Protein AF-0000000084684130 (afdb_homodimer)

Sequence (334 aa):
MHGALVVLRPTVTEDVAALAAIRATPEVRARWRGGDDLEADVAADVEDPGSHCLTVEHQGRIVGMIQWYSEEEPDYRHAGIDLFLAPTVHGSGLGTDAVRTLARHLVDACGYHRLVIDPAADNTAAIRCYEKVGFRPVGIMRQYERGPDGTWHDGLLMDLLAAELTPMHGALVVLRPTVTEDVAALAAIRATPEVRARWRGGDDLEADVAADVEDPGSHCLTVEHQGRIVGMIQWYSEEEPDYRHAGIDLFLAPTVHGSGLGTDAVRTLARHLVDACGYHRLVIDPAADNTAAIRCYEKVGFRPVGIMRQYERGPDGTWHDGLLMDLLAAELTP

Structure (mmCIF, N/CA/C/O backbone):
data_AF-0000000084684130-model_v1
#
loop_
_entity.id
_entity.type
_entity.pdbx_description
1 polymer 'N-acetyltransferase GCN5'
#
loop_
_atom_site.group_PDB
_atom_site.id
_atom_site.type_symbol
_atom_site.label_atom_id
_atom_site.label_alt_id
_atom_site.label_comp_id
_atom_site.label_asym_id
_atom_site.label_entity_id
_atom_site.label_seq_id
_atom_site.pdbx_PDB_ins_code
_atom_site.Cartn_x
_atom_site.Cartn_y
_atom_site.Cartn_z
_atom_site.occupancy
_atom_site.B_iso_or_equiv
_atom_site.auth_seq_id
_atom_site.auth_comp_id
_atom_site.auth_asym_id
_atom_site.auth_atom_id
_atom_site.pdbx_PDB_model_num
ATOM 1 N N . MET A 1 1 ? 7.949 19.047 17.578 1 97.25 1 MET A N 1
ATOM 2 C CA . MET A 1 1 ? 8.688 19.547 16.422 1 97.25 1 MET A CA 1
ATOM 3 C C . MET A 1 1 ? 8.219 20.938 16.016 1 97.25 1 MET A C 1
ATOM 5 O O . MET A 1 1 ? 7.027 21.25 16.125 1 97.25 1 MET A O 1
ATOM 9 N N . HIS A 1 2 ? 9.117 21.734 15.586 1 97.69 2 HIS A N 1
ATOM 10 C CA . HIS A 1 2 ? 8.781 23.094 15.203 1 97.69 2 HIS A CA 1
ATOM 11 C C . HIS A 1 2 ? 9.047 23.328 13.719 1 97.69 2 HIS A C 1
ATOM 13 O O . HIS A 1 2 ? 10.164 23.109 13.234 1 97.69 2 HIS A O 1
ATOM 19 N N . GLY A 1 3 ? 7.938 23.688 12.992 1 97.56 3 GLY A N 1
ATOM 20 C CA . GLY A 1 3 ? 8.086 24.172 11.625 1 97.56 3 GLY A CA 1
ATOM 21 C C . GLY A 1 3 ? 8.211 25.688 11.547 1 97.56 3 GLY A C 1
ATOM 22 O O . GLY A 1 3 ? 8.523 26.344 12.539 1 97.56 3 GLY A O 1
ATOM 23 N N . ALA A 1 4 ? 8.156 26.203 10.375 1 97.62 4 ALA A N 1
ATOM 24 C CA . ALA A 1 4 ? 8.203 27.641 10.18 1 97.62 4 ALA A CA 1
ATOM 25 C C . ALA A 1 4 ? 6.941 28.312 10.719 1 97.62 4 ALA A C 1
ATOM 27 O O . ALA A 1 4 ? 6.996 29.438 11.227 1 97.62 4 ALA A O 1
ATOM 28 N N . LEU A 1 5 ? 5.785 27.594 10.625 1 98.19 5 LEU A N 1
ATOM 29 C CA . LEU A 1 5 ? 4.492 28.188 10.961 1 98.19 5 LEU A CA 1
ATOM 30 C C . LEU A 1 5 ? 3.801 27.391 12.062 1 98.19 5 LEU A C 1
ATOM 32 O O . LEU A 1 5 ? 3.029 27.938 12.852 1 98.19 5 LEU A O 1
ATOM 36 N N . VAL A 1 6 ? 4.109 26.078 12.094 1 98.62 6 VAL A N 1
ATOM 37 C CA . VAL A 1 6 ? 3.318 25.219 12.969 1 98.62 6 VAL A CA 1
ATOM 38 C C . VAL A 1 6 ? 4.227 24.578 14.016 1 98.62 6 VAL A C 1
ATOM 40 O O . VAL A 1 6 ? 5.449 24.562 13.859 1 98.62 6 VAL A O 1
ATOM 43 N N . VAL A 1 7 ? 3.604 24.141 15.102 1 98.75 7 VAL A N 1
ATOM 44 C CA . VAL A 1 7 ? 4.203 23.219 16.078 1 98.75 7 VAL A CA 1
ATOM 45 C C . VAL A 1 7 ? 3.494 21.875 16.016 1 98.75 7 VAL A C 1
ATOM 47 O O . VAL A 1 7 ? 2.262 21.812 16 1 98.75 7 VAL A O 1
ATOM 50 N N . LEU A 1 8 ? 4.289 20.812 15.859 1 98.88 8 LEU A N 1
ATOM 51 C CA . LEU A 1 8 ? 3.773 19.453 15.93 1 98.88 8 LEU A CA 1
ATOM 52 C C . LEU A 1 8 ? 4.125 18.812 17.266 1 98.88 8 LEU A C 1
ATOM 54 O O . LEU A 1 8 ? 5.301 18.688 17.609 1 98.88 8 LEU A O 1
ATOM 58 N N . ARG A 1 9 ? 3.152 18.391 18.016 1 98.69 9 ARG A N 1
ATOM 59 C CA . ARG A 1 9 ? 3.396 17.719 19.281 1 98.69 9 ARG A CA 1
ATOM 60 C C . ARG A 1 9 ? 2.525 16.484 19.438 1 98.69 9 ARG A C 1
ATOM 62 O O . ARG A 1 9 ? 1.466 16.375 18.812 1 98.69 9 ARG A O 1
ATOM 69 N N . PRO A 1 10 ? 2.961 15.508 20.266 1 98.19 10 PRO A N 1
ATOM 70 C CA . PRO A 1 10 ? 2.127 14.32 20.453 1 98.19 10 PRO A CA 1
ATOM 71 C C . PRO A 1 10 ? 0.702 14.664 20.875 1 98.19 10 PRO A C 1
ATOM 73 O O . PRO A 1 10 ? 0.496 15.57 21.688 1 98.19 10 PRO A O 1
ATOM 76 N N . THR A 1 11 ? -0.216 14 20.25 1 98.56 11 THR A N 1
ATOM 77 C CA . THR A 1 11 ? -1.616 14.195 20.609 1 98.56 11 THR A CA 1
ATOM 78 C C . THR A 1 11 ? -1.913 13.594 21.984 1 98.56 11 THR A C 1
ATOM 80 O O . THR A 1 11 ? -1.505 12.461 22.266 1 98.56 11 THR A O 1
ATOM 83 N N . VAL A 1 12 ? -2.578 14.336 22.828 1 97.12 12 VAL A N 1
ATOM 84 C CA . VAL A 1 12 ? -2.975 13.852 24.141 1 97.12 12 VAL A CA 1
ATOM 85 C C . VAL A 1 12 ? -4.5 13.789 24.234 1 97.12 12 VAL A C 1
ATOM 87 O O . VAL A 1 12 ? -5.199 14.312 23.375 1 97.12 12 VAL A O 1
ATOM 90 N N . THR A 1 13 ? -4.961 13.141 25.25 1 96.56 13 THR A N 1
ATOM 91 C CA . THR A 1 13 ? -6.395 12.914 25.422 1 96.56 13 THR A CA 1
ATOM 92 C C . THR A 1 13 ? -7.156 14.234 25.422 1 96.56 13 THR A C 1
ATOM 94 O O . THR A 1 13 ? -8.273 14.312 24.906 1 96.56 13 THR A O 1
ATOM 97 N N . GLU A 1 14 ? -6.586 15.258 25.969 1 97.56 14 GLU A N 1
ATOM 98 C CA . GLU A 1 14 ? -7.234 16.562 26.094 1 97.56 14 GLU A CA 1
ATOM 99 C C . GLU A 1 14 ? -7.441 17.219 24.734 1 97.56 14 GLU A C 1
ATOM 101 O O . GLU A 1 14 ? -8.227 18.156 24.594 1 97.56 14 GLU A O 1
ATOM 106 N N . ASP A 1 15 ? -6.738 16.75 23.734 1 98.5 15 ASP A N 1
ATOM 107 C CA . ASP A 1 15 ? -6.844 17.312 22.391 1 98.5 15 ASP A CA 1
ATOM 108 C C . ASP A 1 15 ? -8.047 16.734 21.641 1 98.5 15 ASP A C 1
ATOM 110 O O . ASP A 1 15 ? -8.461 17.281 20.609 1 98.5 15 ASP A O 1
ATOM 114 N N . VAL A 1 16 ? -8.586 15.633 22.109 1 98.31 16 VAL A N 1
ATOM 115 C CA . VAL A 1 16 ? -9.484 14.773 21.344 1 98.31 16 VAL A CA 1
ATOM 116 C C . VAL A 1 16 ? -10.734 15.555 20.953 1 98.31 16 VAL A C 1
ATOM 118 O O . VAL A 1 16 ? -11.156 15.531 19.797 1 98.31 16 VAL A O 1
ATOM 121 N N . ALA A 1 17 ? -11.281 16.297 21.859 1 98.31 17 ALA A N 1
ATOM 122 C CA . ALA A 1 17 ? -12.523 17.016 21.578 1 98.31 17 ALA A CA 1
ATOM 123 C C . ALA A 1 17 ? -12.312 18.078 20.5 1 98.31 17 ALA A C 1
ATOM 125 O O . ALA A 1 17 ? -13.141 18.219 19.594 1 98.31 17 ALA A O 1
ATOM 126 N N . ALA A 1 18 ? -11.273 18.844 20.625 1 98.5 18 ALA A N 1
ATOM 127 C CA . ALA A 1 18 ? -10.977 19.891 19.641 1 98.5 18 ALA A CA 1
ATOM 128 C C . ALA A 1 18 ? -10.719 19.281 18.266 1 98.5 18 ALA A C 1
ATOM 130 O O . ALA A 1 18 ? -11.195 19.812 17.25 1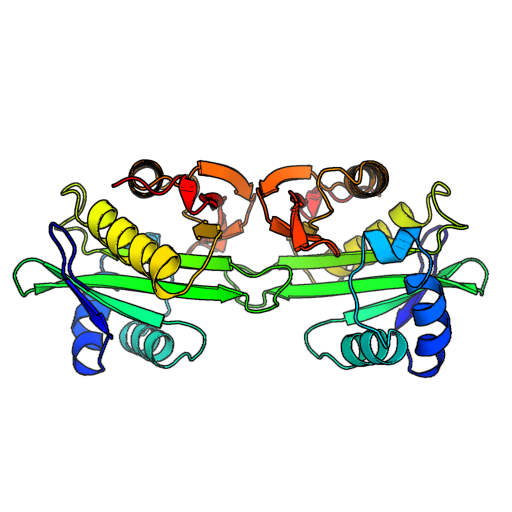 98.5 18 ALA A O 1
ATOM 131 N N . LEU A 1 19 ? -9.992 18.219 18.219 1 98.5 19 LEU A N 1
ATOM 132 C CA . LEU A 1 19 ? -9.68 17.547 16.953 1 98.5 19 LEU A CA 1
ATOM 133 C C . LEU A 1 19 ? -10.938 16.953 16.328 1 98.5 19 LEU A C 1
ATOM 135 O O . LEU A 1 19 ? -11.125 17.016 15.109 1 98.5 19 LEU A O 1
ATOM 139 N N . ALA A 1 20 ? -11.766 16.359 17.172 1 98.25 20 ALA A N 1
ATOM 140 C CA . ALA A 1 20 ? -13.031 15.812 16.688 1 98.25 20 ALA A CA 1
ATOM 141 C C . ALA A 1 20 ? -13.906 16.906 16.094 1 98.25 20 ALA A C 1
ATOM 143 O O . ALA A 1 20 ? -14.57 16.703 15.07 1 98.25 20 ALA A O 1
ATOM 144 N N . ALA A 1 21 ? -13.891 18.062 16.719 1 98 21 ALA A N 1
ATOM 145 C CA . ALA A 1 21 ? -14.664 19.188 16.219 1 98 21 ALA A CA 1
ATOM 146 C C . ALA A 1 21 ? -14.18 19.625 14.844 1 98 21 ALA A C 1
ATOM 148 O O . ALA A 1 21 ? -14.992 19.953 13.969 1 98 21 ALA A O 1
ATOM 149 N N . ILE A 1 22 ? -12.922 19.656 14.656 1 98.06 22 ILE A N 1
ATOM 150 C CA . ILE A 1 22 ? -12.359 19.984 13.352 1 98.06 22 ILE A CA 1
ATOM 151 C C . ILE A 1 22 ? -12.766 18.938 12.328 1 98.06 22 ILE A C 1
ATOM 153 O O . ILE A 1 22 ? -13.203 19.266 11.227 1 98.06 22 ILE A O 1
ATOM 157 N N . ARG A 1 23 ? -12.641 17.641 12.648 1 96.62 23 ARG A N 1
ATOM 158 C CA . ARG A 1 23 ? -12.969 16.547 11.75 1 96.62 23 ARG A CA 1
ATOM 159 C C . ARG A 1 23 ? -14.445 16.562 11.383 1 96.62 23 ARG A C 1
ATOM 161 O O . ARG A 1 23 ? -14.844 16.031 10.344 1 96.62 23 ARG A O 1
ATOM 168 N N . ALA A 1 24 ? -15.234 17.188 12.219 1 96.12 24 ALA A N 1
ATOM 169 C CA . ALA A 1 24 ? -16.672 17.203 12.023 1 96.12 24 ALA A CA 1
ATOM 170 C C . ALA A 1 24 ? -17.078 18.266 10.992 1 96.12 24 ALA A C 1
ATOM 172 O O . ALA A 1 24 ? -18.203 18.266 10.508 1 96.12 24 ALA A O 1
ATOM 173 N N . THR A 1 25 ? -16.156 19.172 10.719 1 96.56 25 THR A N 1
ATOM 174 C CA . THR A 1 25 ? -16.484 20.172 9.703 1 96.56 25 THR A CA 1
ATOM 175 C C . THR A 1 25 ? -16.734 19.5 8.352 1 96.56 25 THR A C 1
ATOM 177 O O . THR A 1 25 ? -16.047 18.531 8.008 1 96.56 25 THR A O 1
ATOM 180 N N . PRO A 1 26 ? -17.656 20.031 7.602 1 93.56 26 PRO A N 1
ATOM 181 C CA . PRO A 1 26 ? -18.031 19.375 6.352 1 93.56 26 PRO A CA 1
ATOM 182 C C . PRO A 1 26 ? -16.859 19.172 5.406 1 93.56 26 PRO A C 1
ATOM 184 O O . PRO A 1 26 ? -16.734 18.109 4.766 1 93.56 26 PRO A O 1
ATOM 187 N N . GLU A 1 27 ? -15.984 20.109 5.297 1 93 27 GLU A N 1
ATOM 188 C CA . GLU A 1 27 ? -14.836 20.031 4.391 1 93 27 GLU A CA 1
ATOM 189 C C . GLU A 1 27 ? -13.898 18.906 4.773 1 93 27 GLU A C 1
ATOM 191 O O . GLU A 1 27 ? -13.406 18.172 3.908 1 93 27 GLU A O 1
ATOM 196 N N . VAL A 1 28 ? -13.656 18.766 6.047 1 94.38 28 VAL A N 1
ATOM 197 C CA . VAL A 1 28 ? -12.75 17.734 6.52 1 94.38 28 VAL A CA 1
ATOM 198 C C . VAL A 1 28 ? -13.445 16.375 6.461 1 94.38 28 VAL A C 1
ATOM 200 O O . VAL A 1 28 ? -12.859 15.383 6.004 1 94.38 28 VAL A O 1
ATOM 203 N N . ARG A 1 29 ? -14.695 16.344 6.879 1 91.31 29 ARG A N 1
ATOM 204 C CA . ARG A 1 29 ? -15.484 15.109 6.895 1 91.31 29 ARG A CA 1
ATOM 205 C C . ARG A 1 29 ? -15.578 14.5 5.504 1 91.31 29 ARG A C 1
ATOM 207 O O . ARG A 1 29 ? -15.602 13.273 5.355 1 91.31 29 ARG A O 1
ATOM 214 N N . ALA A 1 30 ? -15.539 15.25 4.523 1 88.5 30 ALA A N 1
ATOM 215 C CA . ALA A 1 30 ? -15.648 14.797 3.143 1 88.5 30 ALA A CA 1
ATOM 216 C C . ALA A 1 30 ? -14.406 14.016 2.725 1 88.5 30 ALA A C 1
ATOM 218 O O . ALA A 1 30 ? -14.477 13.156 1.843 1 88.5 30 ALA A O 1
ATOM 219 N N . ARG A 1 31 ? -13.328 14.281 3.365 1 88.12 31 ARG A N 1
ATOM 220 C CA . ARG A 1 31 ? -12.062 13.688 2.963 1 88.12 31 ARG A CA 1
ATOM 221 C C . ARG A 1 31 ? -11.578 12.68 3.998 1 88.12 31 ARG A C 1
ATOM 223 O O . ARG A 1 31 ? -10.805 11.773 3.678 1 88.12 31 ARG A O 1
ATOM 230 N N . TRP A 1 32 ? -11.953 12.969 5.223 1 86.38 32 TRP A N 1
ATOM 231 C CA . TRP A 1 32 ? -11.523 12.125 6.332 1 86.38 32 TRP A CA 1
ATOM 232 C C . TRP A 1 32 ? -12.695 11.328 6.895 1 86.38 32 TRP A C 1
ATOM 234 O O . TRP A 1 32 ? -13.57 11.891 7.555 1 86.38 32 TRP A O 1
ATOM 244 N N . ARG A 1 33 ? -12.672 10.102 6.719 1 76.56 33 ARG A N 1
ATOM 245 C CA . ARG A 1 33 ? -13.789 9.242 7.086 1 76.56 33 ARG A CA 1
ATOM 246 C C . ARG A 1 33 ? -13.922 9.133 8.602 1 76.56 33 ARG A C 1
ATOM 248 O O . ARG A 1 33 ? -13.008 9.508 9.336 1 76.56 33 ARG A O 1
ATOM 255 N N . GLY A 1 34 ? -15.109 8.711 8.938 1 79.88 34 GLY A N 1
ATOM 256 C CA . GLY A 1 34 ? -15.391 8.508 10.352 1 79.88 34 GLY A CA 1
ATOM 257 C C . GLY A 1 34 ? -16.812 8.031 10.609 1 79.88 34 GLY A C 1
ATOM 258 O O . GLY A 1 34 ? -17.656 8.062 9.711 1 79.88 34 GLY A O 1
ATOM 259 N N . GLY A 1 35 ? -16.922 7.5 11.773 1 84.25 35 GLY A N 1
ATOM 260 C CA . GLY A 1 35 ? -18.234 7.082 12.234 1 84.25 35 GLY A CA 1
ATOM 261 C C . GLY A 1 35 ? -19.062 8.219 12.812 1 84.25 35 GLY A C 1
ATOM 262 O O . GLY A 1 35 ? -18.812 9.383 12.492 1 84.25 35 GLY A O 1
ATOM 263 N N . ASP A 1 36 ? -20.016 7.805 13.484 1 88.69 36 ASP A N 1
ATOM 264 C CA . ASP A 1 36 ? -20.938 8.766 14.094 1 88.69 36 ASP A CA 1
ATOM 265 C C . ASP A 1 36 ? -20.297 9.414 15.32 1 88.69 36 ASP A C 1
ATOM 267 O O . ASP A 1 36 ? -20.672 10.531 15.695 1 88.69 36 ASP A O 1
ATOM 271 N N . ASP A 1 37 ? -19.406 8.75 15.883 1 94.5 37 ASP A N 1
ATOM 272 C CA . ASP A 1 37 ? -18.719 9.266 17.062 1 94.5 37 ASP A CA 1
ATOM 273 C C . ASP A 1 37 ? -17.266 9.633 16.75 1 94.5 37 ASP A C 1
ATOM 275 O O . ASP A 1 37 ? -16.359 8.82 16.938 1 94.5 37 ASP A O 1
ATOM 279 N N . LEU A 1 38 ? -17.109 10.859 16.422 1 95.38 38 LEU A N 1
ATOM 280 C CA . LEU A 1 38 ? -15.805 11.305 15.953 1 95.38 38 LEU A CA 1
ATOM 281 C C . LEU A 1 38 ? -14.812 11.391 17.109 1 95.38 38 LEU A C 1
ATOM 283 O O . LEU A 1 38 ? -13.609 11.195 16.906 1 95.38 38 LEU A O 1
ATOM 287 N N . GLU A 1 39 ? -15.273 11.688 18.281 1 96.94 39 GLU A N 1
ATOM 288 C CA . GLU A 1 39 ? -14.367 11.664 19.422 1 96.94 39 GLU A CA 1
ATOM 289 C C . GLU A 1 39 ? -13.805 10.266 19.641 1 96.94 39 GLU A C 1
ATOM 291 O O . GLU A 1 39 ? -12.609 10.109 19.891 1 96.94 39 GLU A O 1
ATOM 296 N N . ALA A 1 40 ? -14.695 9.375 19.562 1 96.38 40 ALA A N 1
ATOM 297 C CA . ALA A 1 40 ? -14.25 7.992 19.703 1 96.38 40 ALA A CA 1
ATOM 298 C C . ALA A 1 40 ? -13.273 7.617 18.594 1 96.38 40 ALA A C 1
ATOM 300 O O . ALA A 1 40 ? -12.297 6.902 18.828 1 96.38 40 ALA A O 1
ATOM 301 N N . ASP A 1 41 ? -13.555 8.07 17.438 1 94.5 41 ASP A N 1
ATOM 302 C CA . ASP A 1 41 ? -12.68 7.801 16.297 1 94.5 41 ASP A CA 1
ATOM 303 C C . ASP A 1 41 ? -11.281 8.375 16.531 1 94.5 41 ASP A C 1
ATOM 305 O O . ASP A 1 41 ? -10.281 7.684 16.359 1 94.5 41 ASP A O 1
ATOM 309 N N . VAL A 1 42 ? -11.227 9.625 16.906 1 96.12 42 VAL A N 1
ATOM 310 C CA . VAL A 1 42 ? -9.953 10.297 17.156 1 96.12 42 VAL A CA 1
ATOM 311 C C . VAL A 1 42 ? -9.219 9.602 18.297 1 96.12 42 VAL A C 1
ATOM 313 O O . VAL A 1 42 ? -8.016 9.344 18.203 1 96.12 42 VAL A O 1
ATOM 316 N N . ALA A 1 43 ? -9.93 9.266 19.328 1 96.38 43 ALA A N 1
ATOM 317 C CA . ALA A 1 43 ? -9.328 8.578 20.453 1 96.38 43 ALA A CA 1
ATOM 318 C C . ALA A 1 43 ? -8.734 7.238 20.031 1 96.38 43 ALA A C 1
ATOM 320 O O . ALA A 1 43 ? -7.645 6.867 20.469 1 96.38 43 ALA A O 1
ATOM 321 N N . ALA A 1 44 ? -9.453 6.543 19.234 1 94.12 44 ALA A N 1
ATOM 322 C CA . ALA A 1 44 ? -8.984 5.254 18.75 1 94.12 44 ALA A CA 1
ATOM 323 C C . ALA A 1 44 ? -7.703 5.41 17.938 1 94.12 44 ALA A C 1
ATOM 325 O O . ALA A 1 44 ? -6.793 4.586 18.031 1 94.12 44 ALA A O 1
ATOM 326 N N . ASP A 1 45 ? -7.691 6.426 17.078 1 93.5 45 ASP A N 1
ATOM 327 C CA . ASP A 1 45 ? -6.48 6.715 16.312 1 93.5 45 ASP A CA 1
ATOM 328 C C . ASP A 1 45 ? -5.289 6.949 17.234 1 93.5 45 ASP A C 1
ATOM 330 O O . ASP A 1 45 ? -4.203 6.414 17 1 93.5 45 ASP A O 1
ATOM 334 N N . VAL A 1 46 ? -5.504 7.68 18.234 1 95.38 46 VAL A N 1
ATOM 335 C CA . VAL A 1 46 ? -4.453 8.07 19.156 1 95.38 46 VAL A CA 1
ATOM 336 C C . VAL A 1 46 ? -3.945 6.84 19.906 1 95.38 46 VAL A C 1
ATOM 338 O O . VAL A 1 46 ? -2.752 6.734 20.203 1 95.38 46 VAL A O 1
ATOM 341 N N . GLU A 1 47 ? -4.781 5.891 20.141 1 94.44 47 GLU A N 1
ATOM 342 C CA . GLU A 1 47 ? -4.438 4.707 20.922 1 94.44 47 GLU A CA 1
ATOM 343 C C . GLU A 1 47 ? -3.857 3.611 20.031 1 94.44 47 GLU A C 1
ATOM 345 O O . GLU A 1 47 ? -3.266 2.648 20.531 1 94.44 47 GLU A O 1
ATOM 350 N N . ASP A 1 48 ? -4.07 3.768 18.797 1 93.12 48 ASP A N 1
ATOM 351 C CA . ASP A 1 48 ? -3.58 2.766 17.859 1 93.12 48 ASP A CA 1
ATOM 352 C C . ASP A 1 48 ? -2.053 2.738 17.828 1 93.12 48 ASP A C 1
ATOM 354 O O . ASP A 1 48 ? -1.414 3.719 17.438 1 93.12 48 ASP A O 1
ATOM 358 N N . PRO A 1 49 ? -1.473 1.624 18.172 1 91.94 49 PRO A N 1
ATOM 359 C CA . PRO A 1 49 ? -0.01 1.566 18.219 1 91.94 49 PRO A CA 1
ATOM 360 C C . PRO A 1 49 ? 0.621 1.683 16.828 1 91.94 49 PRO A C 1
ATOM 362 O O . PRO A 1 49 ? 1.812 1.977 16.719 1 91.94 49 PRO A O 1
ATOM 365 N N . GLY A 1 50 ? -0.107 1.461 15.852 1 93.06 50 GLY A N 1
ATOM 366 C CA . GLY A 1 50 ? 0.406 1.526 14.492 1 93.06 50 GLY A CA 1
ATOM 367 C C . GLY A 1 50 ? 0.338 2.92 13.891 1 93.06 50 GLY A C 1
ATOM 368 O O . GLY A 1 50 ? 0.841 3.154 12.789 1 93.06 50 GLY A O 1
ATOM 369 N N . SER A 1 51 ? -0.28 3.793 14.602 1 94.44 51 SER A N 1
ATOM 370 C CA . SER A 1 51 ? -0.442 5.164 14.133 1 94.44 51 SER A CA 1
ATOM 371 C C . SER A 1 51 ? 0.156 6.16 15.125 1 94.44 51 SER A C 1
ATOM 373 O O . SER A 1 51 ? -0.172 6.137 16.312 1 94.44 51 SER A O 1
ATOM 375 N N . HIS A 1 52 ? 1.045 7.008 14.625 1 97.44 52 HIS A N 1
ATOM 376 C CA . HIS A 1 52 ? 1.637 8.07 15.422 1 97.44 52 HIS A CA 1
ATOM 377 C C . HIS A 1 52 ? 0.961 9.414 15.148 1 97.44 52 HIS A C 1
ATOM 379 O O . HIS A 1 52 ? 1.23 10.047 14.125 1 97.44 52 HIS A O 1
ATOM 385 N N . CYS A 1 53 ? 0.191 9.875 16.172 1 98.56 53 CYS A N 1
ATOM 386 C CA . CYS A 1 53 ? -0.612 11.078 15.977 1 98.56 53 CYS A CA 1
ATOM 387 C C . CYS A 1 53 ? 0.083 12.297 16.578 1 98.56 53 CYS A C 1
ATOM 389 O O . CYS A 1 53 ? 0.59 12.234 17.703 1 98.56 53 CYS A O 1
ATOM 391 N N . LEU A 1 54 ? 0.111 13.359 15.844 1 98.81 54 LEU A N 1
ATOM 392 C CA . LEU A 1 54 ? 0.628 14.648 16.297 1 98.81 54 LEU A CA 1
ATOM 393 C C . LEU A 1 54 ? -0.415 15.742 16.109 1 98.81 54 LEU A C 1
ATOM 395 O O . LEU A 1 54 ? -1.014 15.867 15.047 1 98.81 54 LEU A O 1
ATOM 399 N N . THR A 1 55 ? -0.653 16.5 17.156 1 98.88 55 THR A N 1
ATOM 400 C CA . THR A 1 55 ? -1.497 17.688 17.062 1 98.88 55 THR A CA 1
ATOM 401 C C . THR A 1 55 ? -0.752 18.828 16.375 1 98.88 55 THR A C 1
ATOM 403 O O . THR A 1 55 ? 0.41 19.094 16.688 1 98.88 55 THR A O 1
ATOM 406 N N . VAL A 1 56 ? -1.427 19.438 15.445 1 98.94 56 VAL A N 1
ATOM 407 C CA . VAL A 1 56 ? -0.877 20.594 14.75 1 98.94 56 VAL A CA 1
ATOM 408 C C . VAL A 1 56 ? -1.347 21.875 15.438 1 98.94 56 VAL A C 1
ATOM 410 O O . VAL A 1 56 ? -2.549 22.156 15.508 1 98.94 56 VAL A O 1
ATOM 413 N N . GLU A 1 57 ? -0.424 22.656 15.883 1 98.81 57 GLU A N 1
ATOM 414 C CA . GLU A 1 57 ? -0.731 23.922 16.531 1 98.81 57 GLU A CA 1
ATOM 415 C C . GLU A 1 57 ? -0.203 25.094 15.711 1 98.81 57 GLU A C 1
ATOM 417 O O . GLU A 1 57 ? 0.888 25.031 15.141 1 98.81 57 GLU A O 1
ATOM 422 N N . HIS A 1 58 ? -1.002 26.078 15.617 1 98.62 58 HIS A N 1
ATOM 423 C CA . HIS A 1 58 ? -0.627 27.359 15.031 1 98.62 58 HIS A CA 1
ATOM 424 C C . HIS A 1 58 ? -1.002 28.516 15.953 1 98.62 58 HIS A C 1
ATOM 426 O O . HIS A 1 58 ? -2.172 28.688 16.312 1 98.62 58 HIS A O 1
ATOM 432 N N . GLN A 1 59 ? 0.014 29.297 16.375 1 97.12 59 GLN A N 1
ATOM 433 C CA . GLN A 1 59 ? -0.196 30.438 17.266 1 97.12 59 GLN A CA 1
ATOM 434 C C . GLN A 1 59 ? -0.957 30.016 18.531 1 97.12 59 GLN A C 1
ATOM 436 O O . GLN A 1 59 ? -1.913 30.688 18.922 1 97.12 59 GLN A O 1
ATOM 441 N N . GLY A 1 60 ? -0.642 28.859 19.031 1 96.25 60 GLY A N 1
ATOM 442 C CA . GLY A 1 60 ? -1.141 28.375 20.312 1 96.25 60 GLY A CA 1
ATOM 443 C C . GLY A 1 60 ? -2.502 27.719 20.219 1 96.25 60 GLY A C 1
ATOM 444 O O . GLY A 1 60 ? -3.068 27.297 21.219 1 96.25 60 GLY A O 1
ATOM 445 N N . ARG A 1 61 ? -2.971 27.609 19.016 1 97.88 61 ARG A N 1
ATOM 446 C CA . ARG A 1 61 ? -4.285 27 18.812 1 97.88 61 ARG A CA 1
ATOM 447 C C . ARG A 1 61 ? -4.172 25.703 18.031 1 97.88 61 ARG A C 1
ATOM 449 O O . ARG A 1 61 ? -3.383 25.594 17.094 1 97.88 61 ARG A O 1
ATOM 456 N N . ILE A 1 62 ? -5.027 24.719 18.484 1 98.75 62 ILE A N 1
ATOM 457 C CA . ILE A 1 62 ? -5.117 23.469 17.719 1 98.75 62 ILE A CA 1
ATOM 458 C C . ILE A 1 62 ? -5.805 23.734 16.391 1 98.75 62 ILE A C 1
ATOM 460 O O . ILE A 1 62 ? -6.938 24.219 16.344 1 98.75 62 ILE A O 1
ATOM 464 N N . VAL A 1 63 ? -5.102 23.359 15.289 1 98.81 63 VAL A N 1
ATOM 465 C CA . VAL A 1 63 ? -5.699 23.641 13.992 1 98.81 63 VAL A CA 1
ATOM 466 C C . VAL A 1 63 ? -5.832 22.359 13.188 1 98.81 63 VAL A C 1
ATOM 468 O O . VAL A 1 63 ? -6.293 22.375 12.039 1 98.81 63 VAL A O 1
ATOM 471 N N . GLY A 1 64 ? -5.41 21.25 13.727 1 98.69 64 GLY A N 1
ATOM 472 C CA . GLY A 1 64 ? -5.551 19.969 13.031 1 98.69 64 GLY A CA 1
ATOM 473 C C . GLY A 1 64 ? -4.684 18.875 13.617 1 98.69 64 GLY A C 1
ATOM 474 O O . GLY A 1 64 ? -4.215 18.984 14.75 1 98.69 64 GLY A O 1
ATOM 475 N N . MET A 1 65 ? -4.551 17.828 12.828 1 98.62 65 MET A N 1
ATOM 476 C CA . MET A 1 65 ? -3.742 16.672 13.211 1 98.62 65 MET A CA 1
ATOM 477 C C . MET A 1 65 ? -2.996 16.109 12.008 1 98.62 65 MET A C 1
ATOM 479 O O . MET A 1 65 ? -3.527 16.094 10.898 1 98.62 65 MET A O 1
ATOM 483 N N . ILE A 1 66 ? -1.809 15.75 12.25 1 98.69 66 ILE A N 1
ATOM 484 C CA . ILE A 1 66 ? -1.008 14.992 11.297 1 98.69 66 ILE A CA 1
ATOM 485 C C . ILE A 1 66 ? -0.579 13.664 11.922 1 98.69 66 ILE A C 1
ATOM 487 O O . ILE A 1 66 ? -0.333 13.586 13.133 1 98.69 66 ILE A O 1
ATOM 491 N N . GLN A 1 67 ? -0.632 12.648 11.125 1 98.25 67 GLN A N 1
ATOM 492 C CA . GLN A 1 67 ? -0.235 11.336 11.633 1 98.25 67 GLN A CA 1
ATOM 493 C C . GLN A 1 67 ? 0.658 10.609 10.633 1 98.25 67 GLN A C 1
ATOM 495 O O . GLN A 1 67 ? 0.713 10.977 9.461 1 98.25 67 GLN A O 1
ATOM 500 N N . TRP A 1 68 ? 1.44 9.617 11.164 1 98.38 68 TRP A N 1
ATOM 501 C CA . TRP A 1 68 ? 2.242 8.766 10.289 1 98.38 68 TRP A CA 1
ATOM 502 C C . TRP A 1 68 ? 2.227 7.32 10.766 1 98.38 68 TRP A C 1
ATOM 504 O O . TRP A 1 68 ? 1.897 7.047 11.922 1 98.38 68 TRP A O 1
ATOM 514 N N . TYR A 1 69 ? 2.381 6.414 9.844 1 97.69 69 TYR A N 1
ATOM 515 C CA . TYR A 1 69 ? 2.529 4.977 10.031 1 97.69 69 TYR A CA 1
ATOM 516 C C . TYR A 1 69 ? 3.709 4.441 9.219 1 97.69 69 TYR A C 1
ATOM 518 O O . TYR A 1 69 ? 4.312 5.176 8.438 1 97.69 69 TYR A O 1
ATOM 526 N N . SER A 1 70 ? 4.09 3.143 9.547 1 97.25 70 SER A N 1
ATOM 527 C CA . SER A 1 70 ? 5.25 2.672 8.789 1 97.25 70 SER A CA 1
ATOM 528 C C . SER A 1 70 ? 5.164 1.172 8.531 1 97.25 70 SER A C 1
ATOM 530 O O . SER A 1 70 ? 4.488 0.446 9.258 1 97.25 70 SER A O 1
ATOM 532 N N . GLU A 1 71 ? 5.625 0.79 7.367 1 95.81 71 GLU A N 1
ATOM 533 C CA . GLU A 1 71 ? 6.047 -0.581 7.098 1 95.81 71 GLU A CA 1
ATOM 534 C C . GLU A 1 71 ? 7.457 -0.835 7.621 1 95.81 71 GLU A C 1
ATOM 536 O O . GLU A 1 71 ? 8.422 -0.209 7.168 1 95.81 71 GLU A O 1
ATOM 541 N N . GLU A 1 72 ? 7.551 -1.864 8.523 1 93.94 72 GLU A N 1
ATOM 542 C CA . GLU A 1 72 ? 8.828 -2.02 9.211 1 93.94 72 GLU A CA 1
ATOM 543 C C . GLU A 1 72 ? 9.617 -3.197 8.656 1 93.94 72 GLU A C 1
ATOM 545 O O . GLU A 1 72 ? 10.773 -3.406 9.023 1 93.94 72 GLU A O 1
ATOM 550 N N . GLU A 1 73 ? 8.945 -4.039 7.793 1 91.19 73 GLU A N 1
ATOM 551 C CA . GLU A 1 73 ? 9.758 -5.051 7.121 1 91.19 73 GLU A CA 1
ATOM 552 C C . GLU A 1 73 ? 10.961 -4.422 6.43 1 91.19 73 GLU A C 1
ATOM 554 O O . GLU A 1 73 ? 10.805 -3.562 5.559 1 91.19 73 GLU A O 1
ATOM 559 N N . PRO A 1 74 ? 12.203 -4.883 6.742 1 92.31 74 PRO A N 1
ATOM 560 C CA . PRO A 1 74 ? 13.406 -4.172 6.309 1 92.31 74 PRO A CA 1
ATOM 561 C C . PRO A 1 74 ? 13.469 -3.998 4.793 1 92.31 74 PRO A C 1
ATOM 563 O O . PRO A 1 74 ? 13.961 -2.973 4.305 1 92.31 74 PRO A O 1
ATOM 566 N N . ASP A 1 75 ? 13.008 -4.914 4.035 1 92.75 75 ASP A N 1
ATOM 567 C CA . ASP A 1 75 ? 13.18 -4.883 2.588 1 92.75 75 ASP A CA 1
ATOM 568 C C . ASP A 1 75 ? 12.125 -3.992 1.928 1 92.75 75 ASP A C 1
ATOM 570 O O . ASP A 1 75 ? 12.242 -3.658 0.747 1 92.75 75 ASP A O 1
ATOM 574 N N . TYR A 1 76 ? 11.117 -3.564 2.666 1 95.69 76 TYR A N 1
ATOM 575 C CA . TYR A 1 76 ? 10.062 -2.721 2.123 1 95.69 76 TYR A CA 1
ATOM 576 C C . TYR A 1 76 ? 9.82 -1.506 3.012 1 95.69 76 TYR A C 1
ATOM 578 O O . TYR A 1 76 ? 8.734 -0.929 3.006 1 95.69 76 TYR A O 1
ATOM 586 N N . ARG A 1 77 ? 10.781 -1.161 3.793 1 96.62 77 ARG A N 1
ATOM 587 C CA . ARG A 1 77 ? 10.641 -0.16 4.848 1 96.62 77 ARG A CA 1
ATOM 588 C C . ARG A 1 77 ? 10.297 1.205 4.258 1 96.62 77 ARG A C 1
ATOM 590 O O . ARG A 1 77 ? 11.008 1.709 3.387 1 96.62 77 ARG A O 1
ATOM 597 N N . HIS A 1 78 ? 9.227 1.809 4.652 1 98.5 78 HIS A N 1
ATOM 598 C CA . HIS A 1 78 ? 8.781 3.152 4.305 1 98.5 78 HIS A CA 1
ATOM 599 C C . HIS A 1 78 ? 7.758 3.67 5.305 1 98.5 78 HIS A C 1
ATOM 601 O O . HIS A 1 78 ? 7.27 2.912 6.148 1 98.5 78 HIS A O 1
ATOM 607 N N . ALA A 1 79 ? 7.465 4.977 5.238 1 98.75 79 ALA A N 1
ATOM 608 C CA . ALA A 1 79 ? 6.457 5.57 6.117 1 98.75 79 ALA A CA 1
ATOM 609 C C . ALA A 1 79 ? 5.402 6.32 5.316 1 98.75 79 ALA A C 1
ATOM 611 O O . ALA A 1 79 ? 5.691 6.859 4.242 1 98.75 79 ALA A O 1
ATOM 612 N N . GLY A 1 80 ? 4.203 6.336 5.844 1 98.75 80 GLY A N 1
ATOM 613 C CA . GLY A 1 80 ? 3.086 7.07 5.27 1 98.75 80 GLY A CA 1
ATOM 614 C C . GLY A 1 80 ? 2.584 8.188 6.16 1 98.75 80 GLY A C 1
ATOM 615 O O . GLY A 1 80 ? 2.672 8.102 7.387 1 98.75 80 GLY A O 1
ATOM 616 N N . ILE A 1 81 ? 2.055 9.234 5.535 1 98.69 81 ILE A N 1
ATOM 617 C CA . ILE A 1 81 ? 1.6 10.422 6.246 1 98.69 81 ILE A CA 1
ATOM 618 C C . ILE A 1 81 ? 0.14 10.703 5.895 1 98.69 81 ILE A C 1
ATOM 620 O O . ILE A 1 81 ? -0.278 10.516 4.75 1 98.69 81 ILE A O 1
ATOM 624 N N . ASP A 1 82 ? -0.646 11.172 6.828 1 97.25 82 ASP A N 1
ATOM 625 C CA . ASP A 1 82 ? -1.992 11.711 6.664 1 97.25 82 ASP A CA 1
ATOM 626 C C . ASP A 1 82 ? -2.162 13.008 7.453 1 97.25 82 ASP A C 1
ATOM 628 O O . ASP A 1 82 ? -1.541 13.188 8.5 1 97.25 82 ASP A O 1
ATOM 632 N N . LEU A 1 83 ? -3.051 13.828 6.91 1 97.69 83 LEU A N 1
ATOM 633 C CA . LEU A 1 83 ? -3.207 15.141 7.527 1 97.69 83 LEU A CA 1
ATOM 634 C C . LEU A 1 83 ? -4.621 15.68 7.32 1 97.69 83 LEU A C 1
ATOM 636 O O . LEU A 1 83 ? -5.199 15.516 6.242 1 97.69 83 LEU A O 1
ATOM 640 N N . PHE A 1 84 ? -5.141 16.219 8.359 1 97.62 84 PHE A N 1
ATOM 641 C CA . PHE A 1 84 ? -6.273 17.109 8.172 1 97.62 84 PHE A CA 1
ATOM 642 C C . PHE A 1 84 ? -6.086 18.391 8.969 1 97.62 84 PHE A C 1
ATOM 644 O O . PHE A 1 84 ? -5.508 18.375 10.055 1 97.62 84 PHE A O 1
ATOM 651 N N . LEU A 1 85 ? -6.484 19.516 8.438 1 98.25 85 LEU A N 1
ATOM 652 C CA . LEU A 1 85 ? -6.48 20.828 9.078 1 98.25 85 LEU A CA 1
ATOM 653 C C . LEU A 1 85 ? -7.871 21.438 9.062 1 98.25 85 LEU A C 1
ATOM 655 O O . LEU A 1 85 ? -8.672 21.156 8.164 1 98.25 85 LEU A O 1
ATOM 659 N N . ALA A 1 86 ? -8.078 22.312 10.047 1 98.31 86 ALA A N 1
ATOM 660 C CA . ALA A 1 86 ? -9.312 23.078 10.07 1 98.31 86 ALA A CA 1
ATOM 661 C C . ALA A 1 86 ? -9.492 23.875 8.773 1 98.31 86 ALA A C 1
ATOM 663 O O . ALA A 1 86 ? -8.531 24.469 8.266 1 98.31 86 ALA A O 1
ATOM 664 N N . PRO A 1 87 ? -10.758 23.906 8.297 1 97.31 87 PRO A N 1
ATOM 665 C CA . PRO A 1 87 ? -10.992 24.641 7.055 1 97.31 87 PRO A CA 1
ATOM 666 C C . PRO A 1 87 ? -10.562 26.109 7.145 1 97.31 87 PRO A C 1
ATOM 668 O O . PRO A 1 87 ? -10.133 26.688 6.145 1 97.31 87 PRO A O 1
ATOM 671 N N . THR A 1 88 ? -10.555 26.656 8.273 1 96.62 88 THR A N 1
ATOM 672 C CA . THR A 1 88 ? -10.281 28.078 8.477 1 96.62 88 THR A CA 1
ATOM 673 C C . THR A 1 88 ? -8.82 28.391 8.18 1 96.62 88 THR A C 1
ATOM 675 O O . THR A 1 88 ? -8.453 29.562 7.996 1 96.62 88 THR A O 1
ATOM 678 N N . VAL 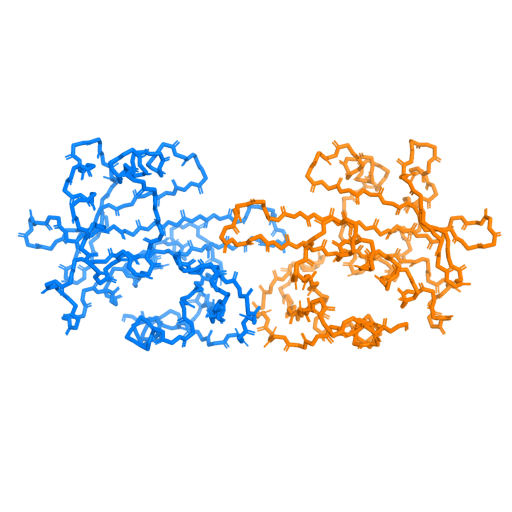A 1 89 ? -7.988 27.422 8.133 1 96.62 89 VAL A N 1
ATOM 679 C CA . VAL A 1 89 ? -6.574 27.703 7.926 1 96.62 89 VAL A CA 1
ATOM 680 C C . VAL A 1 89 ? -6.125 27.156 6.574 1 96.62 89 VAL A C 1
ATOM 682 O O . VAL A 1 89 ? -4.934 27.141 6.266 1 96.62 89 VAL A O 1
ATOM 685 N N . HIS A 1 90 ? -7.023 26.672 5.793 1 94.5 90 HIS A N 1
ATOM 686 C CA . HIS A 1 90 ? -6.676 26.203 4.453 1 94.5 90 HIS A CA 1
ATOM 687 C C . HIS A 1 90 ? -6.16 27.344 3.588 1 94.5 90 HIS A C 1
ATOM 689 O O . HIS A 1 90 ? -6.586 28.5 3.748 1 94.5 90 HIS A O 1
ATOM 695 N N . GLY A 1 91 ? -5.23 26.969 2.729 1 93.44 91 GLY A N 1
ATOM 696 C CA . GLY A 1 91 ? -4.723 27.953 1.787 1 93.44 91 GLY A CA 1
ATOM 697 C C . GLY A 1 91 ? -3.73 28.922 2.41 1 93.44 91 GLY A C 1
ATOM 698 O O . GLY A 1 91 ? -3.377 29.922 1.805 1 93.44 91 GLY A O 1
ATOM 699 N N . SER A 1 92 ? -3.271 28.641 3.623 1 94.75 92 SER A N 1
ATOM 700 C CA . SER A 1 92 ? -2.391 29.562 4.336 1 94.75 92 SER A CA 1
ATOM 701 C C . SER A 1 92 ? -0.97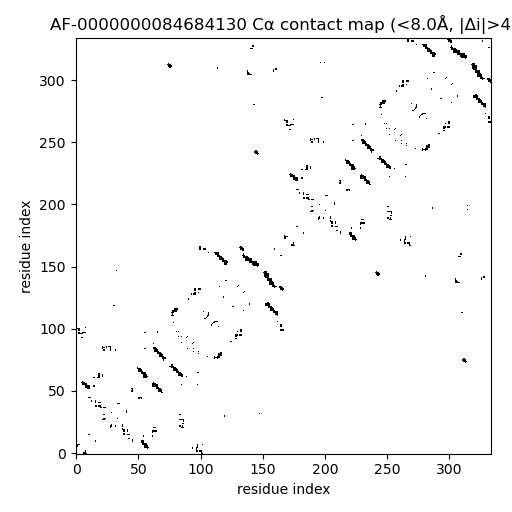3 29 4.426 1 94.75 92 SER A C 1
ATOM 703 O O . SER A 1 92 ? -0.116 29.594 5.098 1 94.75 92 SER A O 1
ATOM 705 N N . GLY A 1 93 ? -0.737 27.875 3.779 1 97.19 93 GLY A N 1
ATOM 706 C CA . GLY A 1 93 ? 0.595 27.281 3.783 1 97.19 93 GLY A CA 1
ATOM 707 C C . GLY A 1 93 ? 0.862 26.406 4.992 1 97.19 93 GLY A C 1
ATOM 708 O O . GLY A 1 93 ? 1.914 25.781 5.086 1 97.19 93 GLY A O 1
ATOM 709 N N . LEU A 1 94 ? -0.058 26.297 5.93 1 98.25 94 LEU A N 1
ATOM 710 C CA . LEU A 1 94 ? 0.137 25.531 7.164 1 98.25 94 LEU A CA 1
ATOM 711 C C . LEU A 1 94 ? 0.25 24.047 6.879 1 98.25 94 LEU A C 1
ATOM 713 O O . LEU A 1 94 ? 1.019 23.344 7.535 1 98.25 94 LEU A O 1
ATOM 717 N N . GLY A 1 95 ? -0.51 23.562 5.898 1 98.25 95 GLY A N 1
ATOM 718 C CA . GLY A 1 95 ? -0.413 22.172 5.516 1 98.25 95 GLY A CA 1
ATOM 719 C C . GLY A 1 95 ? 0.959 21.781 4.992 1 98.25 95 GLY A C 1
ATOM 720 O O . GLY A 1 95 ? 1.537 20.781 5.422 1 98.25 95 GLY A O 1
ATOM 721 N N . THR A 1 96 ? 1.455 22.625 4.098 1 98.5 96 THR A N 1
ATOM 722 C CA . THR A 1 96 ? 2.789 22.406 3.551 1 98.5 96 THR A CA 1
ATOM 723 C C . THR A 1 96 ? 3.834 22.375 4.664 1 98.5 96 THR A C 1
ATOM 725 O O . THR A 1 96 ? 4.691 21.5 4.699 1 98.5 96 THR A O 1
ATOM 728 N N . ASP A 1 97 ? 3.742 23.328 5.539 1 98.62 97 ASP A N 1
ATOM 729 C CA . ASP A 1 97 ? 4.703 23.422 6.637 1 98.62 97 ASP A CA 1
ATOM 730 C C . ASP A 1 97 ? 4.613 22.203 7.547 1 98.62 97 ASP A C 1
ATOM 732 O O . ASP A 1 97 ? 5.633 21.656 7.98 1 98.62 97 ASP A O 1
ATOM 736 N N . ALA A 1 98 ? 3.408 21.719 7.883 1 98.81 98 ALA A N 1
ATOM 737 C CA . ALA A 1 98 ? 3.203 20.547 8.742 1 98.81 98 ALA A CA 1
ATOM 738 C C . ALA A 1 98 ? 3.793 19.297 8.117 1 98.81 98 ALA A C 1
ATOM 740 O O . ALA A 1 98 ? 4.555 18.562 8.758 1 98.81 98 ALA A O 1
ATOM 741 N N . VAL A 1 99 ? 3.479 19.078 6.844 1 98.88 99 VAL A N 1
ATOM 742 C CA . VAL A 1 99 ? 3.957 17.891 6.141 1 98.88 99 VAL A CA 1
ATOM 743 C C . VAL A 1 99 ? 5.48 17.938 6.016 1 98.88 99 VAL A C 1
ATOM 745 O O . VAL A 1 99 ? 6.164 16.953 6.254 1 98.88 99 VAL A O 1
ATOM 748 N N . ARG A 1 100 ? 6.016 19.078 5.652 1 98.81 100 ARG A N 1
ATOM 749 C CA . ARG A 1 100 ? 7.461 19.219 5.52 1 98.81 100 ARG A CA 1
ATOM 750 C C . ARG A 1 100 ? 8.164 18.969 6.848 1 98.81 100 ARG A C 1
ATOM 752 O O . ARG A 1 100 ? 9.195 18.281 6.887 1 98.81 100 ARG A O 1
ATOM 759 N N . THR A 1 101 ? 7.652 19.516 7.914 1 98.75 101 THR A N 1
ATOM 760 C CA . THR A 1 101 ? 8.227 19.359 9.25 1 98.75 101 THR A CA 1
ATOM 761 C C . THR A 1 101 ? 8.258 17.875 9.648 1 98.75 101 THR A C 1
ATOM 763 O O . THR A 1 101 ? 9.281 17.375 10.109 1 98.75 101 THR A O 1
ATOM 766 N N . LEU A 1 102 ? 7.148 17.203 9.461 1 98.88 102 LEU A N 1
ATOM 767 C CA . LEU A 1 102 ? 7.102 15.789 9.797 1 98.88 102 LEU A CA 1
ATOM 768 C C . LEU A 1 102 ? 8.008 14.984 8.875 1 98.88 102 LEU A C 1
ATOM 770 O O . LEU A 1 102 ? 8.734 14.102 9.336 1 98.88 102 LEU A O 1
ATOM 774 N N . ALA A 1 103 ? 7.941 15.258 7.59 1 98.88 103 ALA A N 1
ATOM 775 C CA . ALA A 1 103 ? 8.789 14.555 6.629 1 98.88 103 ALA A CA 1
ATOM 776 C C . ALA A 1 103 ? 10.258 14.68 7.004 1 98.88 103 ALA A C 1
ATOM 778 O O . ALA A 1 103 ? 11.008 13.695 6.945 1 98.88 103 ALA A O 1
ATOM 779 N N . ARG A 1 104 ? 10.672 15.852 7.379 1 98.62 104 ARG A N 1
ATOM 780 C CA . ARG A 1 104 ? 12.055 16.078 7.781 1 98.62 104 ARG A CA 1
ATOM 781 C C . ARG A 1 104 ? 12.422 15.203 8.977 1 98.62 104 ARG A C 1
ATOM 783 O O . ARG A 1 104 ? 13.5 14.602 9.008 1 98.62 104 ARG A O 1
ATOM 790 N N . HIS A 1 105 ? 11.594 15.172 9.914 1 98.62 105 HIS A N 1
ATOM 791 C CA . HIS A 1 105 ? 11.82 14.328 11.086 1 98.62 105 HIS A CA 1
ATOM 792 C C . HIS A 1 105 ? 11.93 12.859 10.695 1 98.62 105 HIS A C 1
ATOM 794 O O . HIS A 1 105 ? 12.836 12.156 11.133 1 98.62 105 HIS A O 1
ATOM 800 N N . LEU A 1 106 ? 11.016 12.344 9.852 1 98.69 106 LEU A N 1
ATOM 801 C CA . LEU A 1 106 ? 10.977 10.945 9.445 1 98.69 106 LEU A CA 1
ATOM 802 C C . LEU A 1 106 ? 12.234 10.578 8.656 1 98.69 106 LEU A C 1
ATOM 804 O O . LEU A 1 106 ? 12.773 9.477 8.82 1 98.69 106 LEU A O 1
ATOM 808 N N . VAL A 1 107 ? 12.727 11.492 7.844 1 98.44 107 VAL A N 1
ATOM 809 C CA . VAL A 1 107 ? 13.906 11.25 7.027 1 98.44 107 VAL A CA 1
ATOM 810 C C . VAL A 1 107 ? 15.164 11.352 7.891 1 98.44 107 VAL A C 1
ATOM 812 O O . VAL A 1 107 ? 15.961 10.406 7.957 1 98.44 107 VAL A O 1
ATOM 815 N N . ASP A 1 108 ? 15.273 12.414 8.617 1 98 108 ASP A N 1
ATOM 816 C CA . ASP A 1 108 ? 16.531 12.734 9.281 1 98 108 ASP A CA 1
ATOM 817 C C . ASP A 1 108 ? 16.672 11.977 10.602 1 98 108 ASP A C 1
ATOM 819 O O . ASP A 1 108 ? 17.734 11.438 10.906 1 98 108 ASP A O 1
ATOM 823 N N . ALA A 1 109 ? 15.68 11.984 11.383 1 98 109 ALA A N 1
ATOM 824 C CA . ALA A 1 109 ? 15.766 11.406 12.719 1 98 109 ALA A CA 1
ATOM 825 C C . ALA A 1 109 ? 15.438 9.914 12.703 1 98 109 ALA A C 1
ATOM 827 O O . ALA A 1 109 ? 16.047 9.125 13.422 1 98 109 ALA A O 1
ATOM 828 N N . CYS A 1 110 ? 14.492 9.492 11.883 1 97.75 110 CYS A N 1
ATOM 829 C CA . CYS A 1 110 ? 14.031 8.109 11.906 1 97.75 110 CYS A CA 1
ATOM 830 C C . CYS A 1 110 ? 14.695 7.293 10.797 1 97.75 110 CYS A C 1
ATOM 832 O O . CYS A 1 110 ? 14.625 6.062 10.805 1 97.75 110 CYS A O 1
ATOM 834 N N . GLY A 1 111 ? 15.18 7.902 9.773 1 97.69 111 GLY A N 1
ATOM 835 C CA . GLY A 1 111 ? 15.992 7.23 8.773 1 97.69 111 GLY A CA 1
ATOM 836 C C . GLY A 1 111 ? 15.172 6.609 7.656 1 97.69 111 GLY A C 1
ATOM 837 O O . GLY A 1 111 ? 15.625 5.68 6.992 1 97.69 111 GLY A O 1
ATOM 838 N N . TYR A 1 112 ? 13.969 7.035 7.461 1 98.31 112 TYR A N 1
ATOM 839 C CA . TYR A 1 112 ? 13.195 6.547 6.328 1 98.31 112 TYR A CA 1
ATOM 840 C C . TYR A 1 112 ? 13.695 7.148 5.023 1 98.31 112 TYR A C 1
ATOM 842 O O . TYR A 1 112 ? 13.797 8.375 4.898 1 98.31 112 TYR A O 1
ATOM 850 N N . HIS A 1 113 ? 13.961 6.324 3.994 1 98.31 113 HIS A N 1
ATOM 851 C CA . HIS A 1 113 ? 14.453 6.797 2.705 1 98.31 113 HIS A CA 1
ATOM 852 C C . HIS A 1 113 ? 13.305 7.109 1.755 1 98.31 113 HIS A C 1
ATOM 854 O O . HIS A 1 113 ? 13.508 7.738 0.714 1 98.31 113 HIS A O 1
ATOM 860 N N . ARG A 1 114 ? 12.133 6.621 2.072 1 98.75 114 ARG A N 1
ATOM 861 C CA . ARG A 1 114 ? 10.953 6.711 1.219 1 98.75 114 ARG A CA 1
ATOM 862 C C . ARG A 1 114 ? 9.695 6.98 2.045 1 98.75 114 ARG A C 1
ATOM 864 O O . ARG A 1 114 ? 9.453 6.309 3.049 1 98.75 114 ARG A O 1
ATOM 871 N N . LEU A 1 115 ? 8.93 8.008 1.682 1 98.88 115 LEU A N 1
ATOM 872 C CA . LEU A 1 115 ? 7.637 8.344 2.271 1 98.88 115 LEU A CA 1
ATOM 873 C C . LEU A 1 115 ? 6.523 8.242 1.237 1 98.88 115 LEU A C 1
ATOM 875 O O . LEU A 1 115 ? 6.762 8.43 0.042 1 98.88 115 LEU A O 1
ATOM 879 N N . VAL A 1 116 ? 5.266 7.926 1.706 1 98.88 116 VAL A N 1
ATOM 880 C CA . VAL A 1 116 ? 4.141 7.832 0.785 1 98.88 116 VAL A CA 1
ATOM 881 C C . VAL A 1 116 ? 2.945 8.594 1.351 1 98.88 116 VAL A C 1
ATOM 883 O O . VAL A 1 116 ? 2.852 8.805 2.562 1 98.88 116 VAL A O 1
ATOM 886 N N . ILE A 1 117 ? 2.123 9.07 0.542 1 98.75 117 ILE A N 1
ATOM 887 C CA . ILE A 1 117 ? 0.843 9.703 0.845 1 98.75 117 ILE A CA 1
ATOM 888 C C . ILE A 1 117 ? -0.16 9.398 -0.265 1 98.75 117 ILE A C 1
ATOM 890 O O . ILE A 1 117 ? 0.224 9.203 -1.421 1 98.75 117 ILE A O 1
ATOM 894 N N . ASP A 1 118 ? -1.447 9.32 0.042 1 98.25 118 ASP A N 1
ATOM 895 C CA . ASP A 1 118 ? -2.43 8.867 -0.938 1 98.25 118 ASP A CA 1
ATOM 896 C C . ASP A 1 118 ? -3.721 9.68 -0.837 1 98.25 118 ASP A C 1
ATOM 898 O O . ASP A 1 118 ? -4.789 9.117 -0.574 1 98.25 118 ASP A O 1
ATOM 902 N N . PRO A 1 119 ? -3.68 10.977 -1.227 1 97.94 119 PRO A N 1
ATOM 903 C CA . PRO A 1 119 ? -4.895 11.797 -1.246 1 97.94 119 PRO A CA 1
ATOM 904 C C . PRO A 1 119 ? -5.914 11.312 -2.273 1 97.94 119 PRO A C 1
ATOM 906 O O . PRO A 1 119 ? -5.562 10.594 -3.209 1 97.94 119 PRO A O 1
ATOM 909 N N . ALA A 1 120 ? -7.195 11.781 -1.983 1 97.19 120 ALA A N 1
ATOM 910 C CA . ALA A 1 120 ? -8.164 11.664 -3.07 1 97.19 120 ALA A CA 1
ATOM 911 C C . ALA A 1 120 ? -7.629 12.297 -4.352 1 97.19 120 ALA A C 1
ATOM 913 O O . ALA A 1 120 ? -7.012 13.367 -4.312 1 97.19 120 ALA A O 1
ATOM 914 N N . ALA A 1 121 ? -7.895 11.633 -5.5 1 98.12 121 ALA A N 1
ATOM 915 C CA . ALA A 1 121 ? -7.32 12.07 -6.773 1 98.12 121 ALA A CA 1
ATOM 916 C C . ALA A 1 121 ? -7.816 13.461 -7.148 1 98.12 121 ALA A C 1
ATOM 918 O O . ALA A 1 121 ? -7.16 14.18 -7.91 1 98.12 121 ALA A O 1
ATOM 919 N N . ASP A 1 122 ? -8.93 13.836 -6.633 1 96.81 122 ASP A N 1
ATOM 920 C CA . ASP A 1 122 ? -9.516 15.125 -6.996 1 96.81 122 ASP A CA 1
ATOM 921 C C . ASP A 1 122 ? -9.211 16.188 -5.938 1 96.81 122 ASP A C 1
ATOM 923 O O . ASP A 1 122 ? -9.719 17.297 -6.008 1 96.81 122 ASP A O 1
ATOM 927 N N . ASN A 1 123 ? -8.461 15.828 -4.883 1 96.06 123 ASN A N 1
ATOM 928 C CA . ASN A 1 123 ? -8.078 16.781 -3.852 1 96.06 123 ASN A CA 1
ATOM 929 C C . ASN A 1 123 ? -6.875 17.625 -4.277 1 96.06 123 ASN A C 1
ATOM 931 O O . ASN A 1 123 ? -5.789 17.5 -3.703 1 96.06 123 ASN A O 1
ATOM 935 N N . THR A 1 124 ? -7.121 18.516 -5.199 1 96.44 124 THR A N 1
ATOM 936 C CA . THR A 1 124 ? -6.062 19.281 -5.848 1 96.44 124 THR A CA 1
ATOM 937 C C . THR A 1 124 ? -5.297 20.125 -4.824 1 96.44 124 THR A C 1
ATOM 939 O O . THR A 1 124 ? -4.078 20.281 -4.93 1 96.44 124 THR A O 1
ATOM 942 N N . ALA A 1 125 ? -6.027 20.656 -3.861 1 94.56 125 ALA A N 1
ATOM 943 C CA . ALA A 1 125 ? -5.383 21.484 -2.84 1 94.56 125 ALA A CA 1
ATOM 944 C C . ALA A 1 125 ? -4.355 20.672 -2.053 1 94.56 125 ALA A C 1
ATOM 946 O O . ALA A 1 125 ? -3.223 21.109 -1.854 1 94.56 125 ALA A O 1
ATOM 947 N N . ALA A 1 126 ? -4.711 19.5 -1.593 1 96.44 126 ALA A N 1
ATOM 948 C CA . ALA A 1 126 ? -3.797 18.641 -0.86 1 96.44 126 ALA A CA 1
ATOM 949 C C . ALA A 1 126 ? -2.625 18.203 -1.739 1 96.44 126 ALA A C 1
ATOM 951 O O . ALA A 1 126 ? -1.474 18.219 -1.295 1 96.44 126 ALA A O 1
ATOM 952 N N . ILE A 1 127 ? -2.898 17.844 -2.965 1 98.19 127 ILE A N 1
ATOM 953 C CA . ILE A 1 127 ? -1.886 17.391 -3.906 1 98.19 127 ILE A CA 1
ATOM 954 C C . ILE A 1 127 ? -0.833 18.469 -4.109 1 98.19 127 ILE A C 1
ATOM 956 O O . ILE A 1 127 ? 0.369 18.203 -4.062 1 98.19 127 ILE A O 1
ATOM 960 N N . ARG A 1 128 ? -1.285 19.672 -4.34 1 97.5 128 ARG A N 1
ATOM 961 C CA . ARG A 1 128 ? -0.358 20.781 -4.496 1 97.5 128 AR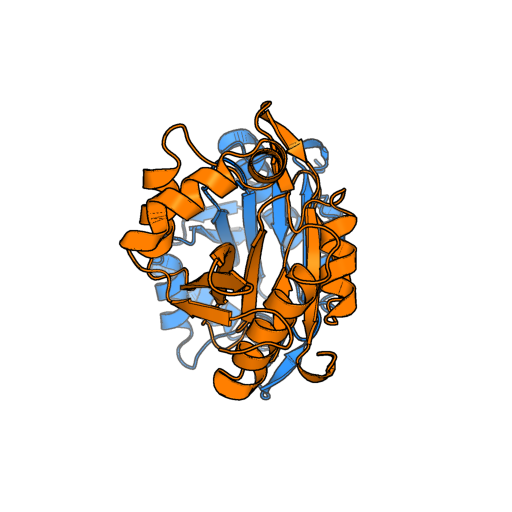G A CA 1
ATOM 962 C C . ARG A 1 128 ? 0.507 20.953 -3.252 1 97.5 128 ARG A C 1
ATOM 964 O O . ARG A 1 128 ? 1.703 21.234 -3.355 1 97.5 128 ARG A O 1
ATOM 971 N N . CYS A 1 129 ? -0.114 20.875 -2.135 1 97.44 129 CYS A N 1
ATOM 972 C CA . CYS A 1 129 ? 0.588 20.938 -0.857 1 97.44 129 CYS A CA 1
ATOM 973 C C . CYS A 1 129 ? 1.697 19.891 -0.798 1 97.44 129 CYS A C 1
ATOM 975 O O . CYS A 1 129 ? 2.838 20.203 -0.459 1 97.44 129 CYS A O 1
ATOM 977 N N . TYR A 1 130 ? 1.442 18.688 -1.132 1 98.69 130 TYR A N 1
ATOM 978 C CA . TYR A 1 130 ? 2.393 17.578 -1.057 1 98.69 130 TYR A CA 1
ATOM 979 C C . TYR A 1 130 ? 3.5 17.734 -2.092 1 98.69 130 TYR A C 1
ATOM 981 O O . TYR A 1 130 ? 4.66 17.422 -1.824 1 98.69 130 TYR A O 1
ATOM 989 N N . GLU A 1 131 ? 3.117 18.219 -3.27 1 98.62 131 GLU A N 1
ATOM 990 C CA . GLU A 1 131 ? 4.105 18.469 -4.312 1 98.62 131 GLU A CA 1
ATOM 991 C C . GLU A 1 131 ? 5.121 19.516 -3.857 1 98.62 131 GLU A C 1
ATOM 993 O O . GLU A 1 131 ? 6.312 19.406 -4.152 1 98.62 131 GLU A O 1
ATOM 998 N N . LYS A 1 132 ? 4.652 20.5 -3.166 1 98.31 132 LYS A N 1
ATOM 999 C CA . LYS A 1 132 ? 5.539 21.547 -2.662 1 98.31 132 LYS A CA 1
ATOM 1000 C C . LYS A 1 132 ? 6.574 20.969 -1.698 1 98.31 132 LYS A C 1
ATOM 1002 O O . LYS A 1 132 ? 7.676 21.5 -1.569 1 98.31 132 LYS A O 1
ATOM 1007 N N . VAL A 1 133 ? 6.227 19.953 -1.021 1 98.69 133 VAL A N 1
ATOM 1008 C CA . VAL A 1 133 ? 7.117 19.328 -0.048 1 98.69 133 VAL A CA 1
ATOM 1009 C C . VAL A 1 133 ? 8.133 18.438 -0.769 1 98.69 133 VAL A C 1
ATOM 1011 O O . VAL A 1 133 ? 9.227 18.188 -0.254 1 98.69 133 VAL A O 1
ATOM 1014 N N . GLY A 1 134 ? 7.793 17.906 -1.944 1 98.81 134 GLY A N 1
ATOM 1015 C CA . GLY A 1 134 ? 8.703 17.078 -2.719 1 98.81 134 GLY A CA 1
ATOM 1016 C C . GLY A 1 134 ? 8.078 15.781 -3.186 1 98.81 134 GLY A C 1
ATOM 1017 O O . GLY A 1 134 ? 8.711 15.016 -3.922 1 98.81 134 GLY A O 1
ATOM 1018 N N . PHE A 1 135 ? 6.844 15.531 -2.77 1 98.88 135 PHE A N 1
ATOM 1019 C CA . PHE A 1 135 ? 6.156 14.328 -3.221 1 98.88 135 PHE A CA 1
ATOM 1020 C C . PHE A 1 135 ? 5.906 14.383 -4.723 1 98.88 135 PHE A C 1
ATOM 1022 O O . PHE A 1 135 ? 5.586 15.438 -5.27 1 98.88 135 PHE A O 1
ATOM 1029 N N . ARG A 1 136 ? 5.98 13.18 -5.355 1 98.81 136 ARG A N 1
ATOM 1030 C CA . ARG A 1 136 ? 5.711 13.031 -6.781 1 98.81 136 ARG A CA 1
ATOM 1031 C C . ARG A 1 136 ? 4.625 11.984 -7.023 1 98.81 136 ARG A C 1
ATOM 1033 O O . ARG A 1 136 ? 4.523 11.008 -6.281 1 98.81 136 ARG A O 1
ATOM 1040 N N . PRO A 1 137 ? 3.832 12.195 -8.102 1 98.75 137 PRO A N 1
ATOM 1041 C CA . PRO A 1 137 ? 2.811 11.195 -8.398 1 98.75 137 PRO A CA 1
ATOM 1042 C C . PRO A 1 137 ? 3.406 9.852 -8.82 1 98.75 137 PRO A C 1
ATOM 1044 O O . PRO A 1 137 ? 4.332 9.812 -9.633 1 98.75 137 PRO A O 1
ATOM 1047 N N . VAL A 1 138 ? 2.963 8.844 -8.242 1 98.81 138 VAL A N 1
ATOM 1048 C CA . VAL A 1 138 ? 3.209 7.484 -8.703 1 98.81 138 VAL A CA 1
ATOM 1049 C C . VAL A 1 138 ? 2.174 7.098 -9.758 1 98.81 138 VAL A C 1
ATOM 1051 O O . VAL A 1 138 ? 2.525 6.758 -10.891 1 98.81 138 VAL A O 1
ATOM 1054 N N . GLY A 1 139 ? 0.906 7.188 -9.266 1 98.81 139 GLY A N 1
ATOM 1055 C CA . GLY A 1 139 ? -0.18 6.926 -10.195 1 98.81 139 GLY A CA 1
ATOM 1056 C C . GLY A 1 139 ? -1.538 6.852 -9.523 1 98.81 139 GLY A C 1
ATOM 1057 O O . GLY A 1 139 ? -1.63 6.867 -8.297 1 98.81 139 GLY A O 1
ATOM 1058 N N . ILE A 1 140 ? -2.564 6.793 -10.438 1 98.81 140 ILE A N 1
ATOM 1059 C CA . ILE A 1 140 ? -3.945 6.77 -9.961 1 98.81 140 ILE A CA 1
ATOM 1060 C C . ILE A 1 140 ? -4.328 5.352 -9.555 1 98.81 140 ILE A C 1
ATOM 1062 O O . ILE A 1 140 ? -4.211 4.418 -10.352 1 98.81 140 ILE A O 1
ATOM 1066 N N . MET A 1 141 ? -4.691 5.168 -8.344 1 98.81 141 MET A N 1
ATOM 1067 C CA . MET A 1 141 ? -5.328 3.945 -7.859 1 98.81 141 MET A CA 1
ATOM 1068 C C . MET A 1 141 ? -6.836 3.992 -8.078 1 98.81 141 MET A C 1
ATOM 1070 O O . MET A 1 141 ? -7.547 4.727 -7.395 1 98.81 141 MET A O 1
ATOM 1074 N N . ARG A 1 142 ? -7.359 3.234 -8.992 1 98.75 142 ARG A N 1
ATOM 1075 C CA . ARG A 1 142 ? -8.758 3.303 -9.414 1 98.75 142 ARG A CA 1
ATOM 1076 C C . ARG A 1 142 ? -9.672 2.662 -8.375 1 98.75 142 ARG A C 1
ATOM 1078 O O . ARG A 1 142 ? -9.344 1.613 -7.816 1 98.75 142 ARG A O 1
ATOM 1085 N N . GLN A 1 143 ? -10.844 3.326 -8.117 1 98.38 143 GLN A N 1
ATOM 1086 C CA . GLN A 1 143 ? -11.836 2.832 -7.168 1 98.38 143 GLN A CA 1
ATOM 1087 C C . GLN A 1 143 ? -11.18 2.441 -5.844 1 98.38 143 GLN A C 1
ATOM 1089 O O . GLN A 1 143 ? -11.438 1.356 -5.316 1 98.38 143 GLN A O 1
ATOM 1094 N N . TYR A 1 144 ? -10.398 3.344 -5.344 1 98.25 144 TYR A N 1
ATOM 1095 C CA . TYR A 1 144 ? -9.523 3.08 -4.211 1 98.25 144 TYR A CA 1
ATOM 1096 C C . TYR A 1 144 ? -10.273 3.254 -2.893 1 98.25 144 TYR A C 1
ATOM 1098 O O . TYR A 1 144 ? -10.109 2.449 -1.972 1 98.25 144 TYR A O 1
ATOM 1106 N N . GLU A 1 145 ? -11.016 4.223 -2.766 1 96.62 145 GLU A N 1
ATOM 1107 C CA . GLU A 1 145 ? -11.656 4.594 -1.51 1 96.62 145 GLU A CA 1
ATOM 1108 C C . GLU A 1 145 ? -13.172 4.734 -1.686 1 96.62 145 GLU A C 1
ATOM 1110 O O . GLU A 1 145 ? -13.633 5.395 -2.617 1 96.62 145 GLU A O 1
ATOM 1115 N N . ARG A 1 146 ? -13.906 4.191 -0.733 1 94.25 146 ARG A N 1
ATOM 1116 C CA . ARG A 1 146 ? -15.359 4.305 -0.774 1 94.25 146 ARG A CA 1
ATOM 1117 C C . ARG A 1 146 ? -15.836 5.582 -0.09 1 94.25 146 ARG A C 1
ATOM 1119 O O . ARG A 1 146 ? -15.453 5.855 1.051 1 94.25 146 ARG A O 1
ATOM 1126 N N . GLY A 1 147 ? -16.688 6.316 -0.765 1 90.31 147 GLY A N 1
ATOM 1127 C CA . GLY A 1 147 ? -17.266 7.523 -0.195 1 90.31 147 GLY A CA 1
ATOM 1128 C C . GLY A 1 147 ? -18.469 7.25 0.697 1 90.31 147 GLY A C 1
ATOM 1129 O O . GLY A 1 147 ? -18.922 6.109 0.792 1 90.31 147 GLY A O 1
ATOM 1130 N N . PRO A 1 148 ? -18.891 8.305 1.365 1 84.38 148 PRO A N 1
ATOM 1131 C CA . PRO A 1 148 ? -20.047 8.164 2.256 1 84.38 148 PRO A CA 1
ATOM 1132 C C . PRO A 1 148 ? -21.297 7.66 1.532 1 84.38 148 PRO A C 1
ATOM 1134 O O . PRO A 1 148 ? -22.156 7.023 2.145 1 84.38 148 PRO A O 1
ATOM 1137 N N . ASP A 1 149 ? -21.344 7.934 0.267 1 87.56 149 ASP A N 1
ATOM 1138 C CA . ASP A 1 149 ? -22.516 7.527 -0.503 1 87.56 149 ASP A CA 1
ATOM 1139 C C . ASP A 1 149 ? -22.359 6.094 -1.012 1 87.56 149 ASP A C 1
ATOM 1141 O O . ASP A 1 149 ? -23.219 5.598 -1.745 1 87.56 149 ASP A O 1
ATOM 1145 N N . GLY A 1 150 ? -21.281 5.492 -0.74 1 90.44 150 GLY A N 1
ATOM 1146 C CA . GLY A 1 150 ? -21.078 4.098 -1.098 1 90.44 150 GLY A CA 1
ATOM 1147 C C . GLY A 1 150 ? -20.344 3.92 -2.412 1 90.44 150 GLY A C 1
ATOM 1148 O O . GLY A 1 150 ? -19.953 2.807 -2.77 1 90.44 150 GLY A O 1
ATOM 1149 N N . THR A 1 151 ? -20.141 5.055 -3.059 1 94.12 151 THR A N 1
ATOM 1150 C CA . THR A 1 151 ? -19.453 4.957 -4.344 1 94.12 151 THR A CA 1
ATOM 1151 C C . THR A 1 151 ? -17.938 4.941 -4.156 1 94.12 151 THR A C 1
ATOM 1153 O O . THR A 1 151 ? -17.422 5.508 -3.189 1 94.12 151 THR A O 1
ATOM 1156 N N . TRP A 1 152 ? -17.297 4.312 -5.109 1 96.19 152 TRP A N 1
ATOM 1157 C CA . TRP A 1 152 ? -15.836 4.215 -5.066 1 96.19 152 TRP A CA 1
ATOM 1158 C C . TRP A 1 152 ? -15.188 5.363 -5.832 1 96.19 152 TRP A C 1
ATOM 1160 O O . TRP A 1 152 ? -15.656 5.734 -6.914 1 96.19 152 TRP A O 1
ATOM 1170 N N . HIS A 1 153 ? -14.117 5.871 -5.223 1 97.25 153 HIS A N 1
ATOM 1171 C CA . HIS A 1 153 ? -13.398 6.996 -5.812 1 97.25 153 HIS A CA 1
ATOM 1172 C C . HIS A 1 153 ? -11.914 6.68 -5.965 1 97.25 153 HIS A C 1
ATOM 1174 O O . HIS A 1 153 ? -11.359 5.875 -5.211 1 97.25 153 HIS A O 1
ATOM 1180 N N . ASP A 1 154 ? -11.344 7.391 -6.93 1 98.44 154 ASP A N 1
ATOM 1181 C CA . ASP A 1 154 ? -9.922 7.195 -7.215 1 98.44 154 ASP A CA 1
ATOM 1182 C C . ASP A 1 154 ? -9.055 7.891 -6.172 1 98.44 154 ASP A C 1
ATOM 1184 O O . ASP A 1 154 ? -9.43 8.938 -5.641 1 98.44 154 ASP A O 1
ATOM 1188 N N . GLY A 1 155 ? -7.918 7.293 -5.832 1 98.38 155 GLY A N 1
ATOM 1189 C CA . GLY A 1 155 ? -6.84 7.895 -5.066 1 98.38 155 GLY A CA 1
ATOM 1190 C C . GLY A 1 155 ? -5.578 8.109 -5.879 1 98.38 155 GLY A C 1
ATOM 1191 O O . GLY A 1 155 ? -5.363 7.441 -6.891 1 98.38 155 GLY A O 1
ATOM 1192 N N . LEU A 1 156 ? -4.844 9.055 -5.5 1 98.88 156 LEU A N 1
ATOM 1193 C CA . LEU A 1 156 ? -3.525 9.273 -6.086 1 98.88 156 LEU A CA 1
ATOM 1194 C C . LEU A 1 156 ? -2.424 8.82 -5.133 1 98.88 156 LEU A C 1
ATOM 1196 O O . LEU A 1 156 ? -2.293 9.352 -4.031 1 98.88 156 LEU A O 1
ATOM 1200 N N . LEU A 1 157 ? -1.684 7.82 -5.547 1 98.88 157 LEU A N 1
ATOM 1201 C CA . LEU A 1 157 ? -0.49 7.473 -4.785 1 98.88 157 LEU A CA 1
ATOM 1202 C C . LEU A 1 157 ? 0.667 8.406 -5.133 1 98.88 157 LEU A C 1
ATOM 1204 O O . LEU A 1 157 ? 0.924 8.672 -6.309 1 98.88 157 LEU A O 1
ATOM 1208 N N . MET A 1 158 ? 1.287 8.93 -4.086 1 98.94 158 MET A N 1
ATOM 1209 C CA . MET A 1 158 ? 2.49 9.75 -4.238 1 98.94 158 MET A CA 1
ATOM 1210 C C . MET A 1 158 ? 3.611 9.234 -3.342 1 98.94 158 MET A C 1
ATOM 1212 O O . MET A 1 158 ? 3.352 8.617 -2.307 1 98.94 158 MET A O 1
ATOM 1216 N N . ASP A 1 159 ? 4.773 9.484 -3.803 1 98.81 159 ASP A N 1
ATOM 1217 C CA . ASP A 1 159 ? 5.895 9.125 -2.941 1 98.81 159 ASP A CA 1
ATOM 1218 C C . ASP A 1 159 ? 6.957 10.227 -2.943 1 98.81 159 ASP A C 1
ATOM 1220 O O . ASP A 1 159 ? 6.902 11.148 -3.76 1 98.81 159 ASP A O 1
ATOM 1224 N N . LEU A 1 160 ? 7.785 10.281 -1.959 1 98.88 160 LEU A N 1
ATOM 1225 C CA . LEU A 1 160 ? 8.898 11.195 -1.741 1 98.88 160 LEU A CA 1
ATOM 1226 C C . LEU A 1 160 ? 10.148 10.438 -1.306 1 98.88 160 LEU A C 1
ATOM 1228 O O . LEU A 1 160 ? 10.133 9.734 -0.295 1 98.88 160 LEU A O 1
ATOM 1232 N N . LEU A 1 161 ? 11.234 10.492 -2.129 1 98.81 161 LEU A N 1
ATOM 1233 C CA . LEU A 1 161 ? 12.531 10 -1.695 1 98.81 161 LEU A CA 1
ATOM 1234 C C . LEU A 1 161 ? 13.266 11.055 -0.871 1 98.81 161 LEU A C 1
ATOM 1236 O O . LEU A 1 161 ? 13.188 12.242 -1.173 1 98.81 161 LEU A O 1
ATOM 1240 N N . ALA A 1 162 ? 14.016 10.609 0.1 1 98.31 162 ALA A N 1
ATOM 1241 C CA . ALA A 1 162 ? 14.68 11.469 1.074 1 98.31 162 ALA A CA 1
ATOM 1242 C C . ALA A 1 162 ? 15.43 12.602 0.381 1 98.31 162 ALA A C 1
ATOM 1244 O O . ALA A 1 162 ? 15.375 13.758 0.823 1 98.31 162 ALA A O 1
ATOM 1245 N N . ALA A 1 163 ? 16.078 12.344 -0.691 1 97.69 163 ALA A N 1
ATOM 1246 C CA . ALA A 1 163 ? 16.922 13.312 -1.387 1 97.69 163 ALA A CA 1
ATOM 1247 C C . ALA A 1 163 ? 16.078 14.383 -2.076 1 97.69 163 ALA A C 1
ATOM 1249 O O . ALA A 1 163 ? 16.594 15.414 -2.504 1 97.69 163 ALA A O 1
ATOM 1250 N N . GLU A 1 164 ? 14.781 14.219 -2.156 1 98.19 164 GLU A N 1
ATOM 1251 C CA . GLU A 1 164 ? 13.891 15.109 -2.891 1 98.19 164 GLU A CA 1
ATOM 1252 C C . GLU A 1 164 ? 13.148 16.047 -1.945 1 98.19 164 GLU A C 1
ATOM 1254 O O . GLU A 1 164 ? 12.422 16.938 -2.391 1 98.19 164 GLU A O 1
ATOM 1259 N N . LEU A 1 165 ? 13.305 15.812 -0.628 1 97.88 165 LEU A N 1
ATOM 1260 C CA . LEU A 1 165 ? 12.633 16.656 0.354 1 97.88 165 LEU A CA 1
ATOM 1261 C C . LEU A 1 165 ? 13.047 18.109 0.196 1 97.88 165 LEU A C 1
ATOM 1263 O O . LEU A 1 165 ? 14.242 18.438 0.235 1 97.88 165 LEU A O 1
ATOM 1267 N N . THR A 1 166 ? 12.07 18.969 -0.019 1 94.94 166 THR A N 1
ATOM 1268 C CA . THR A 1 166 ? 12.352 20.391 -0.204 1 94.94 166 THR A CA 1
ATOM 1269 C C . THR A 1 166 ? 12.578 21.078 1.14 1 94.94 166 THR A C 1
ATOM 1271 O O . THR A 1 166 ? 11.93 20.734 2.133 1 94.94 166 THR A O 1
ATOM 1274 N N . PRO A 1 167 ? 13.422 22.094 1.146 1 89.94 167 PRO A N 1
ATOM 1275 C CA . PRO A 1 167 ? 13.703 22.812 2.391 1 89.94 167 PRO A CA 1
ATOM 1276 C C . PRO A 1 167 ? 12.516 23.641 2.877 1 89.94 167 PRO A C 1
ATOM 1278 O O . PRO A 1 167 ? 11.68 24.062 2.07 1 89.94 167 PRO A O 1
ATOM 1281 N N . MET B 1 1 ? -9.164 -25.062 -5.832 1 97.19 1 MET B N 1
ATOM 1282 C CA . MET B 1 1 ? -9.648 -24.391 -7.039 1 97.19 1 MET B CA 1
ATOM 1283 C C . MET B 1 1 ? -8.992 -24.969 -8.281 1 97.19 1 MET B C 1
ATOM 1285 O O . MET B 1 1 ? -7.812 -25.328 -8.266 1 97.19 1 MET B O 1
ATOM 1289 N N . HIS B 1 2 ? -9.734 -25.062 -9.305 1 97.62 2 HIS B N 1
ATOM 1290 C CA . HIS B 1 2 ? -9.219 -25.641 -10.547 1 97.62 2 HIS B CA 1
ATOM 1291 C C . HIS B 1 2 ? -9.195 -24.594 -11.664 1 97.62 2 HIS B C 1
ATOM 1293 O O . HIS B 1 2 ? -10.219 -23.984 -11.977 1 97.62 2 HIS B O 1
ATOM 1299 N N . GLY B 1 3 ? -7.945 -24.344 -12.18 1 97.56 3 GLY B N 1
ATOM 1300 C CA . GLY B 1 3 ? -7.805 -23.578 -13.398 1 97.56 3 GLY B CA 1
ATOM 1301 C C . GLY B 1 3 ? -7.781 -24.422 -14.656 1 97.56 3 GLY B C 1
ATOM 1302 O O . GLY B 1 3 ? -8.195 -25.594 -14.625 1 97.56 3 GLY B O 1
ATOM 1303 N N . ALA B 1 4 ? -7.469 -23.828 -15.758 1 97.56 4 ALA B N 1
ATOM 1304 C CA . ALA B 1 4 ? -7.355 -24.578 -17.016 1 97.56 4 ALA B CA 1
ATOM 1305 C C . ALA B 1 4 ? -6.16 -25.516 -16.984 1 97.56 4 ALA B C 1
ATOM 1307 O O . ALA B 1 4 ? -6.203 -26.609 -17.562 1 97.56 4 ALA B O 1
ATOM 1308 N N . LEU B 1 5 ? -5.066 -25.109 -16.266 1 98.12 5 LEU B N 1
ATOM 1309 C CA . LEU B 1 5 ? -3.809 -25.844 -16.281 1 98.12 5 LEU B CA 1
ATOM 1310 C C . LEU B 1 5 ? -3.396 -26.266 -14.875 1 98.12 5 LEU B C 1
ATOM 1312 O O . LEU B 1 5 ? -2.732 -27.281 -14.695 1 98.12 5 LEU B O 1
ATOM 1316 N N . VAL B 1 6 ? -3.812 -25.453 -13.898 1 98.62 6 VAL B N 1
ATOM 1317 C CA . VAL B 1 6 ? -3.271 -25.672 -12.562 1 98.62 6 VAL B CA 1
ATOM 1318 C C . VAL B 1 6 ? -4.402 -26 -11.594 1 98.62 6 VAL B C 1
ATOM 1320 O O . VAL B 1 6 ? -5.574 -25.766 -11.891 1 98.62 6 VAL B O 1
ATOM 1323 N N . VAL B 1 7 ? -4.027 -26.641 -10.484 1 98.75 7 VAL B N 1
ATOM 1324 C CA . VAL B 1 7 ? -4.867 -26.781 -9.297 1 98.75 7 VAL B CA 1
ATOM 1325 C C . VAL B 1 7 ? -4.281 -25.953 -8.148 1 98.75 7 VAL B C 1
ATOM 1327 O O . VAL B 1 7 ? -3.08 -26.016 -7.887 1 98.75 7 VAL B O 1
ATOM 1330 N N . LEU B 1 8 ? -5.125 -25.109 -7.574 1 98.88 8 LEU B N 1
ATOM 1331 C CA . LEU B 1 8 ? -4.75 -24.359 -6.379 1 98.88 8 LEU B CA 1
ATOM 1332 C C . LEU B 1 8 ? -5.391 -24.969 -5.137 1 98.88 8 LEU B C 1
ATOM 1334 O O . LEU B 1 8 ? -6.617 -25.078 -5.051 1 98.88 8 LEU B O 1
ATOM 1338 N N . ARG B 1 9 ? -4.613 -25.375 -4.176 1 98.62 9 ARG B N 1
ATOM 1339 C CA . ARG B 1 9 ? -5.141 -25.938 -2.938 1 98.62 9 ARG B CA 1
ATOM 1340 C C . ARG B 1 9 ? -4.422 -25.359 -1.723 1 98.62 9 ARG B C 1
ATOM 1342 O O . ARG B 1 9 ? -3.281 -24.906 -1.827 1 98.62 9 ARG B O 1
ATOM 1349 N N . PRO B 1 10 ? -5.086 -25.359 -0.564 1 98.12 10 PRO B N 1
ATOM 1350 C CA . PRO B 1 10 ? -4.41 -24.844 0.629 1 98.12 10 PRO B CA 1
ATOM 1351 C C . PRO B 1 10 ? -3.059 -25.516 0.875 1 98.12 10 PRO B C 1
ATOM 1353 O O . PRO B 1 10 ? -2.92 -26.734 0.685 1 98.12 10 PRO B O 1
ATOM 1356 N N . THR B 1 11 ? -2.102 -24.703 1.184 1 98.56 11 THR B N 1
ATOM 1357 C CA . THR B 1 11 ? -0.777 -25.219 1.498 1 98.56 11 THR B CA 1
ATOM 1358 C C . THR B 1 11 ? -0.784 -25.938 2.846 1 98.56 11 THR B C 1
ATOM 1360 O O . THR B 1 11 ? -1.331 -25.422 3.824 1 98.56 11 THR B O 1
ATOM 1363 N N . VAL B 1 12 ? -0.223 -27.125 2.895 1 97.06 12 VAL B N 1
ATOM 1364 C CA . VAL B 1 12 ? -0.11 -27.891 4.129 1 97.06 12 VAL B CA 1
ATOM 1365 C C . VAL B 1 12 ? 1.36 -28.047 4.508 1 97.06 12 VAL B C 1
ATOM 1367 O O . VAL B 1 12 ? 2.25 -27.766 3.701 1 97.06 12 VAL B O 1
ATOM 1370 N N . THR B 1 13 ? 1.571 -28.484 5.703 1 96.5 13 THR B N 1
ATOM 1371 C CA . THR B 1 13 ? 2.924 -28.609 6.238 1 96.5 13 THR B CA 1
ATOM 1372 C C . THR B 1 13 ? 3.787 -29.484 5.344 1 96.5 13 THR B C 1
ATOM 1374 O O . THR B 1 13 ? 4.98 -29.234 5.176 1 96.5 13 THR B O 1
ATOM 1377 N N . GLU B 1 14 ? 3.223 -30.5 4.766 1 97.5 14 GLU B N 1
ATOM 1378 C CA . GLU B 1 14 ? 3.947 -31.453 3.945 1 97.5 14 GLU B CA 1
ATOM 1379 C C . GLU B 1 14 ? 4.449 -30.812 2.654 1 97.5 14 GLU B C 1
ATOM 1381 O O . GLU B 1 14 ? 5.328 -31.359 1.983 1 97.5 14 GLU B O 1
ATOM 1386 N N . ASP B 1 15 ? 3.918 -29.688 2.293 1 98.44 15 ASP B N 1
ATOM 1387 C CA . ASP B 1 15 ? 4.309 -29 1.065 1 98.44 15 ASP B CA 1
ATOM 1388 C C . ASP B 1 15 ? 5.57 -28.172 1.281 1 98.44 15 ASP B C 1
ATOM 1390 O O . ASP B 1 15 ? 6.211 -27.734 0.318 1 98.44 15 ASP B O 1
ATOM 1394 N N . VAL B 1 16 ? 5.914 -27.891 2.512 1 98.25 16 VAL B N 1
ATOM 1395 C CA . VAL B 1 16 ? 6.859 -26.844 2.883 1 98.25 16 VAL B CA 1
ATOM 1396 C C . VAL B 1 16 ? 8.227 -27.141 2.268 1 98.25 16 VAL B C 1
ATOM 1398 O O . VAL B 1 16 ? 8.844 -26.25 1.661 1 98.25 16 VAL B O 1
ATOM 1401 N N . ALA B 1 17 ? 8.672 -28.344 2.328 1 98.25 17 ALA B N 1
ATOM 1402 C CA . ALA B 1 17 ? 9.992 -28.672 1.821 1 98.25 17 ALA B CA 1
ATOM 1403 C C . ALA B 1 17 ? 10.078 -28.469 0.312 1 98.25 17 ALA B C 1
ATOM 1405 O O . ALA B 1 17 ? 11.062 -27.922 -0.193 1 98.25 17 ALA B O 1
ATOM 1406 N N . ALA B 1 18 ? 9.102 -28.953 -0.401 1 98.5 18 ALA B N 1
ATOM 1407 C CA . ALA B 1 18 ? 9.078 -28.812 -1.854 1 98.5 18 ALA B CA 1
ATOM 1408 C C . ALA B 1 18 ? 9.023 -27.344 -2.258 1 98.5 18 ALA B C 1
ATOM 1410 O O . ALA B 1 18 ? 9.711 -26.922 -3.189 1 98.5 18 ALA B O 1
ATOM 1411 N N . LEU B 1 19 ? 8.219 -26.578 -1.588 1 98.44 19 LEU B N 1
ATOM 1412 C CA . LEU B 1 19 ? 8.086 -25.156 -1.884 1 98.44 19 LEU B CA 1
ATOM 1413 C C . LEU B 1 19 ? 9.375 -24.406 -1.567 1 98.44 19 LEU B C 1
ATOM 1415 O O . LEU B 1 19 ? 9.781 -23.516 -2.318 1 98.44 19 LEU B O 1
ATOM 1419 N N . ALA B 1 20 ? 9.984 -24.766 -0.446 1 98.19 20 ALA B N 1
ATOM 1420 C CA . ALA B 1 20 ? 11.266 -24.172 -0.088 1 98.19 20 ALA B CA 1
ATOM 1421 C C . ALA B 1 20 ? 12.328 -24.453 -1.147 1 98.19 20 ALA B C 1
ATOM 1423 O O . ALA B 1 20 ? 13.141 -23.594 -1.476 1 98.19 20 ALA B O 1
ATOM 1424 N N . ALA B 1 21 ? 12.305 -25.656 -1.665 1 98 21 ALA B N 1
ATOM 1425 C CA . ALA B 1 21 ? 13.25 -26.047 -2.709 1 98 21 ALA B CA 1
ATOM 1426 C C . ALA B 1 21 ? 13.062 -25.188 -3.959 1 98 21 ALA B C 1
ATOM 1428 O O . ALA B 1 21 ? 14.039 -24.781 -4.59 1 98 21 ALA B O 1
ATOM 1429 N N . ILE B 1 22 ? 11.867 -24.953 -4.324 1 98.06 22 ILE B N 1
ATOM 1430 C CA . ILE B 1 22 ? 11.578 -24.094 -5.469 1 98.06 22 ILE B CA 1
ATOM 1431 C C . ILE B 1 22 ? 12.062 -22.688 -5.188 1 98.06 22 ILE B C 1
ATOM 1433 O O . ILE B 1 22 ? 12.719 -22.062 -6.027 1 98.06 22 ILE B O 1
ATOM 1437 N N . ARG B 1 23 ? 11.766 -22.125 -4.016 1 96.44 23 ARG B N 1
ATOM 1438 C CA . ARG B 1 23 ? 12.148 -20.766 -3.643 1 96.44 23 ARG B CA 1
ATOM 1439 C C . ARG B 1 23 ? 13.664 -20.625 -3.613 1 96.44 23 ARG B C 1
ATOM 1441 O O . ARG B 1 23 ? 14.188 -19.516 -3.756 1 96.44 23 ARG B O 1
ATOM 1448 N N . ALA B 1 24 ? 14.336 -21.719 -3.453 1 96 24 ALA B N 1
ATOM 1449 C CA . ALA B 1 24 ? 15.797 -21.703 -3.33 1 96 24 ALA B CA 1
ATOM 1450 C C . ALA B 1 24 ? 16.453 -21.594 -4.699 1 96 24 ALA B C 1
ATOM 1452 O O . ALA B 1 24 ? 17.656 -21.312 -4.793 1 96 24 ALA B O 1
ATOM 1453 N N . THR B 1 25 ? 15.688 -21.875 -5.742 1 96.44 25 THR B N 1
ATOM 1454 C CA . THR B 1 25 ? 16.281 -21.719 -7.062 1 96.44 25 THR B CA 1
ATOM 1455 C C . THR B 1 25 ? 16.703 -20.266 -7.305 1 96.44 25 THR B C 1
ATOM 1457 O O . THR B 1 25 ? 16.016 -19.344 -6.879 1 96.44 25 THR B O 1
ATOM 1460 N N . PRO B 1 26 ? 17.797 -20.094 -8.008 1 93.5 26 PRO B N 1
ATOM 1461 C CA . PRO B 1 26 ? 18.328 -18.734 -8.172 1 93.5 26 PRO B CA 1
ATOM 1462 C C . PRO B 1 26 ? 17.328 -17.766 -8.789 1 93.5 26 PRO B C 1
ATOM 1464 O O . PRO B 1 26 ? 17.25 -16.609 -8.375 1 93.5 26 PRO B O 1
ATOM 1467 N N . GLU B 1 27 ? 16.562 -18.188 -9.734 1 92.81 27 GLU B N 1
ATOM 1468 C CA . GLU B 1 27 ? 15.609 -17.344 -10.43 1 92.81 27 GLU B CA 1
ATOM 1469 C C . GLU B 1 27 ? 14.516 -16.859 -9.484 1 92.81 27 GLU B C 1
ATOM 1471 O O . GLU B 1 27 ? 14.125 -15.688 -9.523 1 92.81 27 GLU B O 1
ATOM 1476 N N . VAL B 1 28 ? 14.039 -17.75 -8.672 1 94.19 28 VAL B N 1
ATOM 1477 C CA . VAL B 1 28 ? 12.977 -17.391 -7.738 1 94.19 28 VAL B CA 1
ATOM 1478 C C . VAL B 1 28 ? 13.547 -16.578 -6.59 1 94.19 28 VAL B C 1
ATOM 1480 O O . VAL B 1 28 ? 12.969 -15.547 -6.203 1 94.19 28 VAL B O 1
ATOM 1483 N N . ARG B 1 29 ? 14.695 -16.984 -6.09 1 91.12 29 ARG B N 1
ATOM 1484 C CA . ARG B 1 29 ? 15.359 -16.297 -4.98 1 91.12 29 ARG B CA 1
ATOM 1485 C C . ARG B 1 29 ? 15.648 -14.844 -5.324 1 91.12 29 ARG B C 1
ATOM 1487 O O . ARG B 1 29 ? 15.602 -13.977 -4.449 1 91.12 29 ARG B O 1
ATOM 1494 N N . ALA B 1 30 ? 15.859 -14.539 -6.504 1 88.38 30 ALA B N 1
ATOM 1495 C CA . ALA B 1 30 ? 16.172 -13.188 -6.961 1 88.38 30 ALA B CA 1
ATOM 1496 C C . ALA B 1 30 ? 14.953 -12.273 -6.816 1 88.38 30 ALA B C 1
ATOM 1498 O O . ALA B 1 30 ? 15.102 -11.055 -6.656 1 88.38 30 ALA B O 1
ATOM 1499 N N . ARG B 1 31 ? 13.805 -12.844 -6.84 1 87.94 31 ARG B N 1
ATOM 1500 C CA . ARG B 1 31 ? 12.578 -12.055 -6.832 1 87.94 31 ARG B CA 1
ATOM 1501 C C . ARG B 1 31 ? 11.836 -12.195 -5.508 1 87.94 31 ARG B C 1
ATOM 1503 O O . ARG B 1 31 ? 11.07 -11.312 -5.121 1 87.94 31 ARG B O 1
ATOM 1510 N N . TRP B 1 32 ? 12.008 -13.367 -4.934 1 86.56 32 TRP B N 1
ATOM 1511 C CA . TRP B 1 32 ? 11.328 -13.68 -3.68 1 86.56 32 TRP B CA 1
ATOM 1512 C C . TRP B 1 32 ? 12.328 -13.758 -2.527 1 86.56 32 TRP B C 1
ATOM 1514 O O . TRP B 1 32 ? 13.047 -14.758 -2.387 1 86.56 32 TRP B O 1
ATOM 1524 N N . ARG B 1 33 ? 12.289 -12.812 -1.698 1 77.38 33 ARG B N 1
ATOM 1525 C CA . ARG B 1 33 ? 13.281 -12.695 -0.635 1 77.38 33 ARG B CA 1
ATOM 1526 C C . ARG B 1 33 ? 13.062 -13.758 0.436 1 77.38 33 ARG B C 1
ATOM 1528 O O . ARG B 1 33 ? 12.016 -14.398 0.474 1 77.38 33 ARG B O 1
ATOM 1535 N N . GLY B 1 34 ? 14.117 -13.93 1.161 1 79.75 34 GLY B N 1
ATOM 1536 C CA . GLY B 1 34 ? 14.094 -14.898 2.248 1 79.75 34 GLY B CA 1
ATOM 1537 C C . GLY B 1 34 ? 15.391 -14.938 3.035 1 79.75 34 GLY B C 1
ATOM 1538 O O . GLY B 1 34 ? 16.391 -14.352 2.621 1 79.75 34 GLY B O 1
ATOM 1539 N N . GLY B 1 35 ? 15.234 -15.523 4.164 1 84 35 GLY B N 1
ATOM 1540 C CA . GLY B 1 35 ? 16.391 -15.742 5.008 1 84 35 GLY B CA 1
ATOM 1541 C C . GLY B 1 35 ? 17.188 -16.969 4.617 1 84 35 GLY B C 1
ATOM 1542 O O . GLY B 1 35 ? 17.109 -17.438 3.475 1 84 35 GLY B O 1
ATOM 1543 N N . ASP B 1 36 ? 17.984 -17.328 5.516 1 88.5 36 ASP B N 1
ATOM 1544 C CA . ASP B 1 36 ? 18.859 -18.469 5.305 1 88.5 36 ASP B CA 1
ATOM 1545 C C . ASP B 1 36 ? 18.062 -19.781 5.406 1 88.5 36 ASP B C 1
ATOM 1547 O O . ASP B 1 36 ? 18.453 -20.797 4.809 1 88.5 36 ASP B O 1
ATOM 1551 N N . ASP B 1 37 ? 17.031 -19.719 6.098 1 94.38 37 ASP B N 1
ATOM 1552 C CA . ASP B 1 37 ? 16.188 -20.906 6.277 1 94.38 37 ASP B CA 1
ATOM 1553 C C . ASP B 1 37 ? 14.867 -20.75 5.535 1 94.38 37 ASP B C 1
ATOM 1555 O O . ASP B 1 37 ? 13.875 -20.312 6.121 1 94.38 37 ASP B O 1
ATOM 1559 N N . LEU B 1 38 ? 14.867 -21.25 4.367 1 95.31 38 LEU B N 1
ATOM 1560 C CA . LEU B 1 38 ? 13.711 -21.031 3.5 1 95.31 38 LEU B CA 1
ATOM 1561 C C . LEU B 1 38 ? 12.539 -21.906 3.941 1 95.31 38 LEU B C 1
ATOM 1563 O O . LEU B 1 38 ? 11.375 -21.516 3.76 1 95.31 38 LEU B O 1
ATOM 1567 N N . GLU B 1 39 ? 12.812 -23.031 4.492 1 96.81 39 GLU B N 1
ATOM 1568 C CA . GLU B 1 39 ? 11.711 -23.828 5.031 1 96.81 39 GLU B CA 1
ATOM 1569 C C . GLU B 1 39 ? 10.992 -23.094 6.156 1 96.81 39 GLU B C 1
ATOM 1571 O O . GLU B 1 39 ? 9.766 -23.094 6.215 1 96.81 39 GLU B O 1
ATOM 1576 N N . ALA B 1 40 ? 11.805 -22.547 6.965 1 96.31 40 ALA B N 1
ATOM 1577 C CA . ALA B 1 40 ? 11.227 -21.766 8.047 1 96.31 40 ALA B CA 1
ATOM 1578 C C . ALA B 1 40 ? 10.438 -20.578 7.504 1 96.31 40 ALA B C 1
ATOM 1580 O O . ALA B 1 40 ? 9.375 -20.234 8.031 1 96.31 40 ALA B O 1
ATOM 1581 N N . ASP B 1 41 ? 10.953 -19.984 6.492 1 94.44 41 ASP B N 1
ATOM 1582 C CA . ASP B 1 41 ? 10.273 -18.859 5.867 1 94.44 41 ASP B CA 1
ATOM 1583 C C . ASP B 1 41 ? 8.914 -19.266 5.309 1 94.44 41 ASP B C 1
ATOM 1585 O O . ASP B 1 41 ? 7.906 -18.609 5.551 1 94.44 41 ASP B O 1
ATOM 1589 N N . VAL B 1 42 ? 8.906 -20.328 4.559 1 96 42 VAL B N 1
ATOM 1590 C CA . VAL B 1 42 ? 7.676 -20.828 3.957 1 96 42 VAL B CA 1
ATOM 1591 C C . VAL B 1 42 ? 6.688 -21.219 5.055 1 96 42 VAL B C 1
ATOM 1593 O O . VAL B 1 42 ? 5.504 -20.891 4.98 1 96 42 VAL B O 1
ATOM 1596 N N . ALA B 1 43 ? 7.168 -21.891 6.043 1 96.25 43 ALA B N 1
ATOM 1597 C CA . ALA B 1 43 ? 6.316 -22.297 7.16 1 96.25 43 ALA B CA 1
ATOM 1598 C C . ALA B 1 43 ? 5.695 -21.078 7.844 1 96.25 43 ALA B C 1
ATOM 1600 O O . ALA B 1 43 ? 4.516 -21.094 8.195 1 96.25 43 ALA B O 1
ATOM 1601 N N . ALA B 1 44 ? 6.48 -20.094 8.039 1 94 44 ALA B N 1
ATOM 1602 C CA . ALA B 1 44 ? 6 -18.859 8.664 1 94 44 ALA B CA 1
ATOM 1603 C C . ALA B 1 44 ? 4.902 -18.219 7.824 1 94 44 ALA B C 1
ATOM 1605 O O . ALA B 1 44 ? 3.918 -17.703 8.359 1 94 44 ALA B O 1
ATOM 1606 N N . ASP B 1 45 ? 5.125 -18.188 6.52 1 93.44 45 ASP B N 1
ATOM 1607 C CA . ASP B 1 45 ? 4.102 -17.656 5.621 1 93.44 45 ASP B CA 1
ATOM 1608 C C . ASP B 1 45 ? 2.787 -18.422 5.777 1 93.44 45 ASP B C 1
ATOM 1610 O O . ASP B 1 45 ? 1.717 -17.812 5.859 1 93.44 45 ASP B O 1
ATOM 1614 N N . VAL B 1 46 ? 2.891 -19.672 5.84 1 95.25 46 VAL B N 1
ATOM 1615 C CA . VAL B 1 46 ? 1.728 -20.547 5.91 1 95.25 46 VAL B CA 1
ATOM 1616 C C . VAL B 1 46 ? 0.986 -20.312 7.227 1 95.25 46 VAL B C 1
ATOM 1618 O O . VAL B 1 46 ? -0.245 -20.375 7.27 1 95.25 46 VAL B O 1
ATOM 1621 N N . GLU B 1 47 ? 1.682 -19.984 8.25 1 94.25 47 GLU B N 1
ATOM 1622 C CA . GLU B 1 47 ? 1.1 -19.828 9.578 1 94.25 47 GLU B CA 1
ATOM 1623 C C . GLU B 1 47 ? 0.597 -18.406 9.789 1 94.25 47 GLU B C 1
ATOM 1625 O O . GLU B 1 47 ? -0.155 -18.141 10.734 1 94.25 47 GLU B O 1
ATOM 1630 N N . ASP B 1 48 ? 1.046 -17.547 8.969 1 93 48 ASP B N 1
ATOM 1631 C CA . ASP B 1 48 ? 0.641 -16.141 9.102 1 93 48 ASP B CA 1
ATOM 1632 C C . ASP B 1 48 ? -0.854 -15.984 8.836 1 93 48 ASP B C 1
ATOM 1634 O O . ASP B 1 48 ? -1.325 -16.234 7.727 1 93 48 ASP B O 1
ATOM 1638 N N . PRO B 1 49 ? -1.584 -15.523 9.805 1 91.81 49 PRO B N 1
ATOM 1639 C CA . PRO B 1 49 ? -3.029 -15.391 9.617 1 91.81 49 PRO B CA 1
ATOM 1640 C C . PRO B 1 49 ? -3.393 -14.328 8.578 1 91.81 49 PRO B C 1
ATOM 1642 O O . PRO B 1 49 ? -4.516 -14.312 8.07 1 91.81 49 PRO B O 1
ATOM 1645 N N . GLY B 1 50 ? -2.525 -13.492 8.297 1 92.94 50 GLY B N 1
ATOM 1646 C CA . GLY B 1 50 ? -2.785 -12.43 7.336 1 92.94 50 GLY B CA 1
ATOM 1647 C C . GLY B 1 50 ? -2.49 -12.828 5.902 1 92.94 50 GLY B C 1
ATOM 1648 O O . GLY B 1 50 ? -2.771 -12.078 4.969 1 92.94 50 GLY B O 1
ATOM 1649 N N . SER B 1 51 ? -1.93 -13.977 5.766 1 94.38 51 SER B N 1
ATOM 1650 C CA . SER B 1 51 ? -1.567 -14.469 4.441 1 94.38 51 SER B CA 1
ATOM 1651 C C . SER B 1 51 ? -2.24 -15.812 4.148 1 94.38 51 SER B C 1
ATOM 1653 O O . SER B 1 51 ? -2.121 -16.75 4.934 1 94.38 51 SER B O 1
ATOM 1655 N N . HIS B 1 52 ? -2.955 -15.859 3.033 1 97.44 52 HIS B N 1
ATOM 1656 C CA . HIS B 1 52 ? -3.582 -17.094 2.576 1 97.44 52 HIS B CA 1
ATOM 1657 C C . HIS B 1 52 ? -2.748 -17.766 1.488 1 97.44 52 HIS B C 1
ATOM 1659 O O . HIS B 1 52 ? -2.758 -17.328 0.335 1 97.44 52 HIS B O 1
ATOM 1665 N N . CYS B 1 53 ? -2.148 -18.922 1.872 1 98.56 53 CYS B N 1
ATOM 1666 C CA . CYS B 1 53 ? -1.221 -19.594 0.969 1 98.56 53 CYS B CA 1
ATOM 1667 C C . CYS B 1 53 ? -1.897 -20.75 0.258 1 98.56 53 CYS B C 1
ATOM 1669 O O . CYS B 1 53 ? -2.596 -21.547 0.888 1 98.56 53 CYS B O 1
ATOM 1671 N N . LEU B 1 54 ? -1.696 -20.828 -1.013 1 98.81 54 LEU B N 1
ATOM 1672 C CA . LEU B 1 54 ? -2.168 -21.938 -1.838 1 98.81 54 LEU B CA 1
ATOM 1673 C C . LEU B 1 54 ? -1.015 -22.578 -2.611 1 98.81 54 LEU B C 1
ATOM 1675 O O . LEU B 1 54 ? -0.22 -21.875 -3.236 1 98.81 54 LEU B O 1
ATOM 1679 N N . THR B 1 55 ? -0.908 -23.875 -2.535 1 98.88 55 THR B N 1
ATOM 1680 C CA . THR B 1 55 ? 0.041 -24.609 -3.363 1 98.88 55 THR B CA 1
ATOM 1681 C C . THR B 1 55 ? -0.462 -24.719 -4.801 1 98.88 55 THR B C 1
ATOM 1683 O O . THR B 1 55 ? -1.633 -25.031 -5.031 1 98.88 55 THR B O 1
ATOM 1686 N N . VAL B 1 56 ? 0.425 -24.438 -5.719 1 98.94 56 VAL B N 1
ATOM 1687 C CA . VAL B 1 56 ? 0.114 -24.562 -7.141 1 98.94 56 VAL B CA 1
ATOM 1688 C C . VAL B 1 56 ? 0.564 -25.922 -7.645 1 98.94 56 VAL B C 1
ATOM 1690 O O . VAL B 1 56 ? 1.753 -26.25 -7.598 1 98.94 56 VAL B O 1
ATOM 1693 N N . GLU B 1 57 ? -0.357 -26.656 -8.148 1 98.81 57 GLU B N 1
ATOM 1694 C CA . GLU B 1 57 ? -0.059 -27.984 -8.695 1 98.81 57 GLU B CA 1
ATOM 1695 C C . GLU B 1 57 ? -0.329 -28.031 -10.195 1 98.81 57 GLU B C 1
ATOM 1697 O O . GLU B 1 57 ? -1.305 -27.438 -10.672 1 98.81 57 GLU B O 1
ATOM 1702 N N . HIS B 1 58 ? 0.557 -28.641 -10.883 1 98.62 58 HIS B N 1
ATOM 1703 C CA . HIS B 1 58 ? 0.404 -28.953 -12.297 1 98.62 58 HIS B CA 1
ATOM 1704 C C . HIS B 1 58 ? 0.703 -30.422 -12.578 1 98.62 58 HIS B C 1
ATOM 1706 O O . HIS B 1 58 ? 1.8 -30.906 -12.289 1 98.62 58 HIS B O 1
ATOM 1712 N N . GLN B 1 59 ? -0.304 -31.125 -13.109 1 97.12 59 GLN B N 1
ATOM 1713 C CA . GLN B 1 59 ? -0.163 -32.562 -13.422 1 97.12 59 GLN B CA 1
ATOM 1714 C C . GLN B 1 59 ? 0.322 -33.344 -12.211 1 97.12 59 GLN B C 1
ATOM 1716 O O . GLN B 1 59 ? 1.245 -34.156 -12.32 1 97.12 59 GLN B O 1
ATOM 1721 N N . GLY B 1 60 ? -0.165 -33 -11.055 1 96.19 60 GLY B N 1
ATOM 1722 C CA . GLY B 1 60 ? 0.052 -33.75 -9.828 1 96.19 60 GLY B CA 1
ATOM 1723 C C . GLY B 1 60 ? 1.346 -33.375 -9.125 1 96.19 60 GLY B C 1
ATOM 1724 O O . GLY B 1 60 ? 1.683 -33.938 -8.086 1 96.19 60 GLY B O 1
ATOM 1725 N N . ARG B 1 61 ? 2.02 -32.406 -9.68 1 97.81 61 ARG B N 1
ATOM 1726 C CA . ARG B 1 61 ? 3.289 -31.984 -9.094 1 97.81 61 ARG B CA 1
ATOM 1727 C C . ARG B 1 61 ? 3.207 -30.562 -8.562 1 97.81 61 ARG B C 1
ATOM 1729 O O . ARG B 1 61 ? 2.594 -29.688 -9.188 1 97.81 61 ARG B O 1
ATOM 1736 N N . ILE B 1 62 ? 3.879 -30.375 -7.383 1 98.75 62 ILE B N 1
ATOM 1737 C CA . ILE B 1 62 ? 3.994 -29.031 -6.855 1 98.75 62 ILE B CA 1
ATOM 1738 C C . ILE B 1 62 ? 4.93 -28.203 -7.738 1 98.75 62 ILE B C 1
ATOM 1740 O O . ILE B 1 62 ? 6.086 -28.578 -7.949 1 98.75 62 ILE B O 1
ATOM 1744 N N . VAL B 1 63 ? 4.395 -27.047 -8.219 1 98.75 63 VAL B N 1
ATOM 1745 C CA . VAL B 1 63 ? 5.238 -26.266 -9.109 1 98.75 63 VAL B CA 1
ATOM 1746 C C . VAL B 1 63 ? 5.395 -24.844 -8.562 1 98.75 63 VAL B C 1
ATOM 1748 O O . VAL B 1 63 ? 6.051 -24.016 -9.188 1 98.75 63 VAL B O 1
ATOM 1751 N N . GLY B 1 64 ? 4.785 -24.547 -7.449 1 98.69 64 GLY B N 1
ATOM 1752 C CA . GLY B 1 64 ? 4.941 -23.234 -6.852 1 98.69 64 GLY B CA 1
ATOM 1753 C C . GLY B 1 64 ? 3.891 -22.922 -5.801 1 98.69 64 GLY B C 1
ATOM 1754 O O . GLY B 1 64 ? 3.234 -23.828 -5.289 1 98.69 64 GLY B O 1
ATOM 1755 N N . MET B 1 65 ? 3.797 -21.641 -5.477 1 98.62 65 MET B N 1
ATOM 1756 C CA . MET B 1 65 ? 2.84 -21.156 -4.488 1 98.62 65 MET B CA 1
ATOM 1757 C C . MET B 1 65 ? 2.275 -19.797 -4.902 1 98.62 65 MET B C 1
ATOM 1759 O O . MET B 1 65 ? 2.992 -18.969 -5.461 1 98.62 65 MET B O 1
ATOM 1763 N N . ILE B 1 66 ? 1.039 -19.672 -4.68 1 98.69 66 ILE B N 1
ATOM 1764 C CA . ILE B 1 66 ? 0.358 -18.391 -4.809 1 98.69 66 ILE B CA 1
ATOM 1765 C C . ILE B 1 66 ? -0.294 -18.016 -3.479 1 98.69 66 ILE B C 1
ATOM 1767 O O . ILE B 1 66 ? -0.771 -18.891 -2.748 1 98.69 66 ILE B O 1
ATOM 1771 N N . GLN B 1 67 ? -0.181 -16.766 -3.15 1 98.25 67 GLN B N 1
ATOM 1772 C CA . GLN B 1 67 ? -0.773 -16.312 -1.896 1 98.25 67 GLN B CA 1
ATOM 1773 C C . GLN B 1 67 ? -1.532 -15.008 -2.084 1 98.25 67 GLN B C 1
ATOM 1775 O O . GLN B 1 67 ? -1.343 -14.312 -3.086 1 98.25 67 GLN B O 1
ATOM 1780 N N . TRP B 1 68 ? -2.479 -14.75 -1.142 1 98.38 68 TRP B N 1
ATOM 1781 C CA . TRP B 1 68 ? -3.184 -13.469 -1.152 1 98.38 68 TRP B CA 1
ATOM 1782 C C . TRP B 1 68 ? -3.385 -12.945 0.267 1 98.38 68 TRP B C 1
ATOM 1784 O O . TRP B 1 68 ? -3.297 -13.711 1.233 1 98.38 68 TRP B O 1
ATOM 1794 N N . TYR B 1 69 ? -3.447 -11.648 0.394 1 97.69 69 TYR B N 1
ATOM 1795 C CA . TYR B 1 69 ? -3.756 -10.883 1.599 1 97.69 69 TYR B CA 1
ATOM 1796 C C . TYR B 1 69 ? -4.816 -9.828 1.318 1 97.69 69 TYR B C 1
ATOM 1798 O O . TYR B 1 69 ? -5.203 -9.617 0.167 1 97.69 69 TYR B O 1
ATOM 1806 N N . SER B 1 70 ? -5.367 -9.25 2.441 1 97.25 70 SER B N 1
ATOM 1807 C CA . SER B 1 70 ? -6.41 -8.273 2.148 1 97.25 70 SER B CA 1
ATOM 1808 C C . SER B 1 70 ? -6.41 -7.141 3.17 1 97.25 70 SER B C 1
ATOM 1810 O O . SER B 1 70 ? -5.941 -7.316 4.297 1 97.25 70 SER B O 1
ATOM 1812 N N . GLU B 1 71 ? -6.676 -5.953 2.691 1 95.75 71 GLU B N 1
ATOM 1813 C CA . GLU B 1 71 ? -7.16 -4.855 3.52 1 95.75 71 GLU B CA 1
ATOM 1814 C C . GLU B 1 71 ? -8.656 -4.984 3.789 1 95.75 71 GLU B C 1
ATOM 1816 O O . GLU B 1 71 ? -9.469 -4.93 2.861 1 95.75 71 GLU B O 1
ATOM 1821 N N . GLU B 1 72 ? -8.992 -5.039 5.094 1 93.75 72 GLU B N 1
ATOM 1822 C CA . GLU B 1 72 ? -10.375 -5.379 5.406 1 93.75 72 GLU B CA 1
ATOM 1823 C C . GLU B 1 72 ? -11.164 -4.148 5.844 1 93.75 72 GLU B C 1
ATOM 1825 O O . GLU B 1 72 ? -12.383 -4.211 6.02 1 93.75 72 GLU B O 1
ATOM 1830 N N . GLU B 1 73 ? -10.43 -3.012 6.121 1 91.06 73 GLU B N 1
ATOM 1831 C CA . GLU B 1 73 ? -11.203 -1.796 6.363 1 91.06 73 GLU B CA 1
ATOM 1832 C C . GLU B 1 73 ? -12.203 -1.545 5.238 1 91.06 73 GLU B C 1
ATOM 1834 O O . GLU B 1 73 ? -11.812 -1.413 4.074 1 91.06 73 GLU B O 1
ATOM 1839 N N . PRO B 1 74 ? -13.508 -1.4 5.562 1 92.19 74 PRO B N 1
ATOM 1840 C CA . PRO B 1 74 ? -14.547 -1.406 4.527 1 92.19 74 PRO B CA 1
ATOM 1841 C C . PRO B 1 74 ? -14.328 -0.329 3.469 1 92.19 74 PRO B C 1
ATOM 1843 O O . PRO B 1 74 ? -14.617 -0.551 2.289 1 92.19 74 PRO B O 1
ATOM 1846 N N . ASP B 1 75 ? -13.828 0.791 3.805 1 92.69 75 ASP B N 1
ATOM 1847 C CA . ASP B 1 75 ? -13.742 1.914 2.877 1 92.69 75 ASP B CA 1
ATOM 1848 C C . ASP B 1 75 ? -12.508 1.797 1.981 1 92.69 75 ASP B C 1
ATOM 1850 O O . ASP B 1 75 ? -12.383 2.52 0.99 1 92.69 75 ASP B O 1
ATOM 1854 N N . TYR B 1 76 ? -11.609 0.867 2.273 1 95.62 76 TYR B N 1
ATOM 1855 C CA . TYR B 1 76 ? -10.406 0.679 1.481 1 95.62 76 TYR B CA 1
ATOM 1856 C C . TYR B 1 76 ? -10.211 -0.788 1.113 1 95.62 76 TYR B C 1
ATOM 1858 O O . TYR B 1 76 ? -9.094 -1.229 0.852 1 95.62 76 TYR B O 1
ATOM 1866 N N . ARG B 1 77 ? -11.258 -1.523 1.148 1 96.62 77 ARG B N 1
ATOM 1867 C CA . ARG B 1 77 ? -11.211 -2.977 1.027 1 96.62 77 ARG B CA 1
ATOM 1868 C C . ARG B 1 77 ? -10.648 -3.396 -0.327 1 96.62 77 ARG B C 1
ATOM 1870 O O . ARG B 1 77 ? -11.148 -2.969 -1.37 1 96.62 77 ARG B O 1
ATOM 1877 N N . HIS B 1 78 ? -9.625 -4.168 -0.374 1 98.5 78 HIS B N 1
ATOM 1878 C CA . HIS B 1 78 ? -9.008 -4.773 -1.551 1 98.5 78 HIS B CA 1
ATOM 1879 C C . HIS B 1 78 ? -8.141 -5.965 -1.168 1 98.5 78 HIS B C 1
ATOM 1881 O O . HIS B 1 78 ? -7.883 -6.195 0.016 1 98.5 78 HIS B O 1
ATOM 1887 N N . ALA B 1 79 ? -7.723 -6.738 -2.172 1 98.75 79 ALA B N 1
ATOM 1888 C CA . ALA B 1 79 ? -6.844 -7.879 -1.924 1 98.75 79 ALA B CA 1
ATOM 1889 C C . ALA B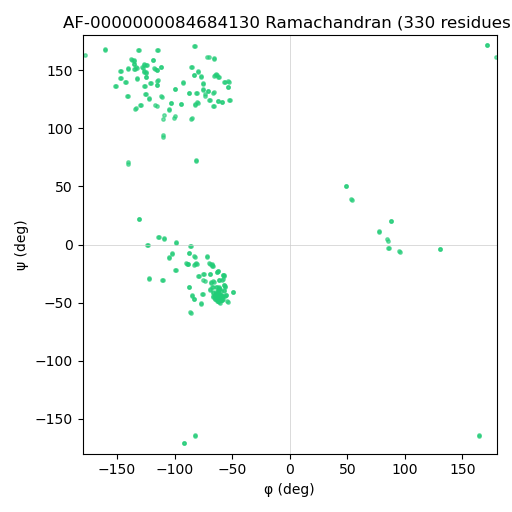 1 79 ? -5.594 -7.812 -2.799 1 98.75 79 ALA B C 1
ATOM 1891 O O . ALA B 1 79 ? -5.641 -7.289 -3.914 1 98.75 79 ALA B O 1
ATOM 1892 N N . GLY B 1 80 ? -4.516 -8.328 -2.279 1 98.75 80 GLY B N 1
ATOM 1893 C CA . GLY B 1 80 ? -3.25 -8.43 -2.99 1 98.75 80 GLY B CA 1
ATOM 1894 C C . GLY B 1 80 ? -2.822 -9.867 -3.242 1 98.75 80 GLY B C 1
ATOM 1895 O O . GLY B 1 80 ? -3.135 -10.758 -2.453 1 98.75 80 GLY B O 1
ATOM 1896 N N . ILE B 1 81 ? -2.104 -10.062 -4.324 1 98.69 81 ILE B N 1
ATOM 1897 C CA . ILE B 1 81 ? -1.678 -11.398 -4.746 1 98.69 81 ILE B CA 1
ATOM 1898 C C . ILE B 1 81 ? -0.16 -11.43 -4.91 1 98.69 81 ILE B C 1
ATOM 1900 O O . ILE B 1 81 ? 0.439 -10.453 -5.375 1 98.69 81 ILE B O 1
ATOM 1904 N N . ASP B 1 82 ? 0.483 -12.516 -4.582 1 97.31 82 ASP B N 1
ATOM 1905 C CA . ASP B 1 82 ? 1.878 -12.844 -4.863 1 97.31 82 ASP B CA 1
ATOM 1906 C C . ASP B 1 82 ? 2.018 -14.273 -5.367 1 97.31 82 ASP B C 1
ATOM 1908 O O . ASP B 1 82 ? 1.242 -15.148 -4.98 1 97.31 82 ASP B O 1
ATOM 1912 N N . LEU B 1 83 ? 3.053 -14.43 -6.18 1 97.69 83 LEU B N 1
ATOM 1913 C CA . LEU B 1 83 ? 3.211 -15.742 -6.805 1 97.69 83 LEU B CA 1
ATOM 1914 C C . LEU B 1 83 ? 4.68 -16.031 -7.098 1 97.69 83 LEU B C 1
ATOM 1916 O O . LEU B 1 83 ? 5.422 -15.141 -7.52 1 97.69 83 LEU B O 1
ATOM 1920 N N . PHE B 1 84 ? 5.055 -17.219 -6.805 1 97.56 84 PHE B N 1
ATOM 1921 C CA . PHE B 1 84 ? 6.273 -17.734 -7.418 1 97.56 84 PHE B CA 1
ATOM 1922 C C . PHE B 1 84 ? 6.059 -19.125 -7.98 1 97.56 84 PHE B C 1
ATOM 1924 O O . PHE B 1 84 ? 5.297 -19.922 -7.414 1 97.56 84 PHE B O 1
ATOM 1931 N N . LEU B 1 85 ? 6.652 -19.438 -9.094 1 98.19 85 LEU B N 1
ATOM 1932 C CA . LEU B 1 85 ? 6.645 -20.75 -9.734 1 98.19 85 LEU B CA 1
ATOM 1933 C C . LEU B 1 85 ? 8.062 -21.25 -9.977 1 98.19 85 LEU B C 1
ATOM 1935 O O . LEU B 1 85 ? 8.984 -20.453 -10.148 1 98.19 85 LEU B O 1
ATOM 1939 N N . ALA B 1 86 ? 8.164 -22.562 -10.031 1 98.25 86 ALA B N 1
ATOM 1940 C CA . ALA B 1 86 ? 9.438 -23.188 -10.406 1 98.25 86 ALA B CA 1
ATOM 1941 C C . ALA B 1 86 ? 9.906 -22.672 -11.766 1 98.25 86 ALA B C 1
ATOM 1943 O O . ALA B 1 86 ? 9.109 -22.562 -12.703 1 98.25 86 ALA B O 1
ATOM 1944 N N . PRO B 1 87 ? 11.234 -22.438 -11.852 1 97.19 87 PRO B N 1
ATOM 1945 C CA . PRO B 1 87 ? 11.758 -21.938 -13.125 1 97.19 87 PRO B CA 1
ATOM 1946 C C . PRO B 1 87 ? 11.445 -22.875 -14.289 1 97.19 87 PRO B C 1
ATOM 1948 O O . PRO B 1 87 ? 11.258 -22.422 -15.422 1 97.19 87 PRO B O 1
ATOM 1951 N N . THR B 1 88 ? 11.281 -24.094 -14.039 1 96.5 88 THR B N 1
ATOM 1952 C CA . THR B 1 88 ? 11.109 -25.109 -15.07 1 96.5 88 THR B CA 1
ATOM 1953 C C . THR B 1 88 ? 9.75 -24.953 -15.758 1 96.5 88 THR B C 1
ATOM 1955 O O . THR B 1 88 ? 9.539 -25.5 -16.844 1 96.5 88 THR B O 1
ATOM 1958 N N . VAL B 1 89 ? 8.875 -24.234 -15.18 1 96.5 89 VAL B N 1
ATOM 1959 C CA . VAL B 1 89 ? 7.543 -24.125 -15.773 1 96.5 89 VAL B CA 1
ATOM 1960 C C . VAL B 1 89 ? 7.297 -22.703 -16.234 1 96.5 89 VAL B C 1
ATOM 1962 O O . VAL B 1 89 ? 6.184 -22.344 -16.625 1 96.5 89 VAL B O 1
ATOM 1965 N N . HIS B 1 90 ? 8.273 -21.875 -16.172 1 94.25 90 HIS B N 1
ATOM 1966 C CA . HIS B 1 90 ? 8.125 -20.516 -16.672 1 94.25 90 HIS B CA 1
ATOM 1967 C C . HIS B 1 90 ? 7.879 -20.5 -18.172 1 94.25 90 HIS B C 1
ATOM 1969 O O . HIS B 1 90 ? 8.367 -21.375 -18.906 1 94.25 90 HIS B O 1
ATOM 1975 N N . GLY B 1 91 ? 7.086 -19.516 -18.562 1 93.25 91 GLY B N 1
ATOM 1976 C CA . GLY B 1 91 ? 6.84 -19.344 -19.984 1 93.25 91 GLY B CA 1
ATOM 1977 C C . GLY B 1 91 ? 5.844 -20.344 -20.547 1 93.25 91 GLY B C 1
ATOM 1978 O O . GLY B 1 91 ? 5.695 -20.469 -21.766 1 93.25 91 GLY B O 1
ATOM 1979 N N . SER B 1 92 ? 5.152 -21.078 -19.672 1 94.56 92 SER B N 1
ATOM 1980 C CA . SER B 1 92 ? 4.242 -22.125 -20.125 1 94.56 92 SER B CA 1
ATOM 1981 C C . SER B 1 92 ? 2.787 -21.734 -19.891 1 94.56 92 SER B C 1
ATOM 1983 O O . SER B 1 92 ? 1.879 -22.531 -20.094 1 94.56 92 SER B O 1
ATOM 1985 N N . GLY B 1 93 ? 2.57 -20.5 -19.422 1 97.12 93 GLY B N 1
ATOM 1986 C CA . GLY B 1 93 ? 1.213 -20.031 -19.203 1 97.12 93 GLY B CA 1
ATOM 1987 C C . GLY B 1 93 ? 0.659 -20.406 -17.844 1 97.12 93 GLY B C 1
ATOM 1988 O O . GLY B 1 93 ? -0.445 -20 -17.469 1 97.12 93 GLY B O 1
ATOM 1989 N N . LEU B 1 94 ? 1.384 -21.141 -17.031 1 98.25 94 LEU B N 1
ATOM 1990 C CA . LEU B 1 94 ? 0.91 -21.625 -15.727 1 98.25 94 LEU B CA 1
ATOM 1991 C C . LEU B 1 94 ? 0.721 -20.453 -14.758 1 98.25 94 LEU B C 1
ATOM 1993 O O . LEU B 1 94 ? -0.211 -20.469 -13.953 1 98.25 94 LEU B O 1
ATOM 1997 N N . GLY B 1 95 ? 1.603 -19.469 -14.844 1 98.25 95 GLY B N 1
ATOM 1998 C CA . GLY B 1 95 ? 1.454 -18.297 -14 1 98.25 95 GLY B CA 1
ATOM 1999 C C . GLY B 1 95 ? 0.17 -17.531 -14.266 1 98.25 95 GLY B C 1
ATOM 2000 O O . GLY B 1 95 ? -0.56 -17.188 -13.328 1 98.25 95 GLY B O 1
ATOM 2001 N N . THR B 1 96 ? -0.087 -17.312 -15.539 1 98.5 96 THR B N 1
ATOM 2002 C CA . THR B 1 96 ? -1.316 -16.625 -15.93 1 98.5 96 THR B CA 1
ATOM 2003 C C . THR B 1 96 ? -2.541 -17.391 -15.438 1 98.5 96 THR B C 1
ATOM 2005 O O . THR B 1 96 ? -3.467 -16.797 -14.883 1 98.5 96 THR B O 1
ATOM 2008 N N . ASP B 1 97 ? -2.523 -18.672 -15.633 1 98.62 97 ASP B N 1
ATOM 2009 C CA . ASP B 1 97 ? -3.652 -19.5 -15.211 1 98.62 97 ASP B CA 1
ATOM 2010 C C . ASP B 1 97 ? -3.832 -19.469 -13.695 1 98.62 97 ASP B C 1
ATOM 2012 O O . ASP B 1 97 ? -4.957 -19.375 -13.203 1 98.62 97 ASP B O 1
ATOM 2016 N N . ALA B 1 98 ? -2.758 -19.516 -12.906 1 98.81 98 ALA B N 1
ATOM 2017 C CA . ALA B 1 98 ? -2.811 -19.484 -11.453 1 98.81 98 ALA B CA 1
ATOM 2018 C C . ALA B 1 98 ? -3.389 -18.172 -10.953 1 98.81 98 ALA B C 1
ATOM 2020 O O . ALA B 1 98 ? -4.312 -18.156 -10.133 1 98.81 98 ALA B O 1
ATOM 2021 N N . VAL B 1 99 ? -2.877 -17.078 -11.492 1 98.81 99 VAL B N 1
ATOM 2022 C CA . VAL B 1 99 ? -3.324 -15.75 -11.078 1 98.81 99 VAL B CA 1
ATOM 2023 C C . VAL B 1 99 ? -4.789 -15.555 -11.461 1 98.81 99 VAL B C 1
ATOM 2025 O O . VAL B 1 99 ? -5.59 -15.062 -10.664 1 98.81 99 VAL B O 1
ATOM 2028 N N . ARG B 1 100 ? -5.152 -15.93 -12.648 1 98.81 100 ARG B N 1
ATOM 2029 C CA . ARG B 1 100 ? -6.535 -15.789 -13.102 1 98.81 100 ARG B CA 1
ATOM 2030 C C . ARG B 1 100 ? -7.48 -16.609 -12.227 1 98.81 100 ARG B C 1
ATOM 2032 O O . ARG B 1 100 ? -8.555 -16.125 -11.867 1 98.81 100 ARG B O 1
ATOM 2039 N N . THR B 1 101 ? -7.121 -17.812 -11.93 1 98.75 101 THR B N 1
ATOM 2040 C CA . THR B 1 101 ? -7.934 -18.703 -11.102 1 98.75 101 THR B CA 1
ATOM 2041 C C . THR B 1 101 ? -8.164 -18.109 -9.719 1 98.75 101 THR B C 1
ATOM 2043 O O . THR B 1 101 ? -9.297 -18.062 -9.234 1 98.75 101 THR B O 1
ATOM 2046 N N . LEU B 1 102 ? -7.105 -17.641 -9.117 1 98.88 102 LEU B N 1
ATOM 2047 C CA . LEU B 1 102 ? -7.242 -17.031 -7.801 1 98.88 102 LEU B CA 1
ATOM 2048 C C . LEU B 1 102 ? -8.039 -15.727 -7.887 1 98.88 102 LEU B C 1
ATOM 2050 O O . LEU B 1 102 ? -8.914 -15.477 -7.055 1 98.88 102 LEU B O 1
ATOM 2054 N N . ALA B 1 103 ? -7.727 -14.906 -8.867 1 98.81 103 ALA B N 1
ATOM 2055 C CA . ALA B 1 103 ? -8.445 -13.648 -9.047 1 98.81 103 ALA B CA 1
ATOM 2056 C C . ALA B 1 103 ? -9.945 -13.891 -9.18 1 98.81 103 ALA B C 1
ATOM 2058 O O . ALA B 1 103 ? -10.75 -13.172 -8.586 1 98.81 103 ALA B O 1
ATOM 2059 N N . ARG B 1 104 ? -10.312 -14.875 -9.938 1 98.62 104 ARG B N 1
ATOM 2060 C CA . ARG B 1 104 ? -11.719 -15.211 -10.117 1 98.62 104 ARG B CA 1
ATOM 2061 C C . ARG B 1 104 ? -12.375 -15.57 -8.781 1 98.62 104 ARG B C 1
ATOM 2063 O O . ARG B 1 104 ? -13.484 -15.125 -8.492 1 98.62 104 ARG B O 1
ATOM 2070 N N . HIS B 1 105 ? -11.727 -16.344 -8.055 1 98.62 105 HIS B N 1
ATOM 2071 C CA . HIS B 1 105 ? -12.234 -16.703 -6.734 1 98.62 105 HIS B CA 1
ATOM 2072 C C . HIS B 1 105 ? -12.391 -15.484 -5.844 1 98.62 105 HIS B C 1
ATOM 2074 O O . HIS B 1 105 ? -13.43 -15.312 -5.195 1 98.62 105 HIS B O 1
ATOM 2080 N N . LEU B 1 106 ? -11.391 -14.594 -5.785 1 98.69 106 LEU B N 1
ATOM 2081 C CA . LEU B 1 106 ? -11.406 -13.406 -4.934 1 98.69 106 LEU B CA 1
ATOM 2082 C C . LEU B 1 106 ? -12.523 -12.461 -5.344 1 98.69 106 LEU B C 1
ATOM 2084 O O . LEU B 1 106 ? -13.18 -11.859 -4.488 1 98.69 106 LEU B O 1
ATOM 2088 N N . VAL B 1 107 ? -12.789 -12.359 -6.629 1 98.38 107 VAL B N 1
ATOM 2089 C CA . VAL B 1 107 ? -13.828 -11.469 -7.148 1 98.38 107 VAL B CA 1
ATOM 2090 C C . VAL B 1 107 ? -15.203 -12.094 -6.93 1 98.38 107 VAL B C 1
ATOM 2092 O O . VAL B 1 107 ? -16.078 -11.484 -6.305 1 98.38 107 VAL B O 1
ATOM 2095 N N . ASP B 1 108 ? -15.344 -13.305 -7.332 1 97.94 108 ASP B N 1
ATOM 2096 C CA . ASP B 1 108 ? -16.672 -13.906 -7.406 1 97.94 108 ASP B CA 1
ATOM 2097 C C . ASP B 1 108 ? -17.109 -14.453 -6.047 1 97.94 108 ASP B C 1
ATOM 2099 O O . ASP B 1 108 ? -18.25 -14.258 -5.633 1 97.94 108 ASP B O 1
ATOM 2103 N N . ALA B 1 109 ? -16.266 -15.156 -5.41 1 97.94 109 ALA B N 1
ATOM 2104 C CA . ALA B 1 109 ? -16.641 -15.836 -4.168 1 97.94 109 ALA B CA 1
ATOM 2105 C C . ALA B 1 109 ? -16.438 -14.922 -2.965 1 97.94 109 ALA B C 1
ATOM 2107 O O . ALA B 1 109 ? -17.234 -14.945 -2.021 1 97.94 109 ALA B O 1
ATOM 2108 N N . CYS B 1 110 ? -15.414 -14.102 -2.957 1 97.69 110 CYS B N 1
ATOM 2109 C CA . CYS B 1 110 ? -15.086 -13.305 -1.784 1 97.69 110 CYS B CA 1
ATOM 2110 C C . CYS B 1 110 ? -15.609 -11.875 -1.935 1 97.69 110 CYS B C 1
ATOM 2112 O O . CYS B 1 110 ? -15.656 -11.125 -0.961 1 97.69 110 CYS B O 1
ATOM 2114 N N . GLY B 1 111 ? -15.852 -11.414 -3.115 1 97.69 111 GLY B N 1
ATOM 2115 C CA . GLY B 1 111 ? -16.531 -10.148 -3.344 1 97.69 111 GLY B CA 1
ATOM 2116 C C . GLY B 1 111 ? -15.578 -8.969 -3.381 1 97.69 111 GLY B C 1
ATOM 2117 O O . GLY B 1 111 ? -15.984 -7.828 -3.15 1 97.69 111 GLY B O 1
ATOM 2118 N N . TYR B 1 112 ? -14.32 -9.188 -3.609 1 98.31 112 TYR B N 1
ATOM 2119 C CA . TYR B 1 112 ? -13.391 -8.07 -3.77 1 98.31 112 TYR B CA 1
ATOM 2120 C C . TYR B 1 112 ? -13.586 -7.387 -5.117 1 98.31 112 TYR B C 1
ATOM 2122 O O . TYR B 1 112 ? -13.547 -8.039 -6.164 1 98.31 112 TYR B O 1
ATOM 2130 N N . HIS B 1 113 ? -13.758 -6.051 -5.133 1 98.25 113 HIS B N 1
ATOM 2131 C CA . HIS B 1 113 ? -13.961 -5.297 -6.367 1 98.25 113 HIS B CA 1
ATOM 2132 C C . HIS B 1 113 ? -12.641 -4.848 -6.969 1 98.25 113 HIS B C 1
ATOM 2134 O O . HIS B 1 113 ? -12.594 -4.414 -8.125 1 98.25 113 HIS B O 1
ATOM 2140 N N . ARG B 1 114 ? -11.594 -4.879 -6.184 1 98.75 114 ARG B N 1
ATOM 2141 C CA . ARG B 1 114 ? -10.273 -4.371 -6.555 1 98.75 114 ARG B CA 1
ATOM 2142 C C . ARG B 1 114 ? -9.172 -5.293 -6.043 1 98.75 114 ARG B C 1
ATOM 2144 O O . ARG B 1 114 ? -9.164 -5.68 -4.875 1 98.75 114 ARG B O 1
ATOM 2151 N N . LEU B 1 115 ? -8.258 -5.707 -6.926 1 98.88 115 LEU B N 1
ATOM 2152 C CA . LEU B 1 115 ? -7.07 -6.488 -6.605 1 98.88 115 LEU B CA 1
ATOM 2153 C C . LEU B 1 115 ? -5.801 -5.715 -6.945 1 98.88 115 LEU B C 1
ATOM 2155 O O . LEU B 1 115 ? -5.805 -4.871 -7.844 1 98.88 115 LEU B O 1
ATOM 2159 N N . VAL B 1 116 ? -4.676 -6.004 -6.195 1 98.88 116 VAL B N 1
ATOM 2160 C CA . VAL B 1 116 ? -3.414 -5.328 -6.473 1 98.88 116 VAL B CA 1
ATOM 2161 C C . VAL B 1 116 ? -2.279 -6.348 -6.516 1 98.88 116 VAL B C 1
ATOM 2163 O O . VAL B 1 116 ? -2.389 -7.43 -5.934 1 98.88 116 VAL B O 1
ATOM 2166 N N . ILE B 1 117 ? -1.283 -6.074 -7.219 1 98.75 117 ILE B N 1
ATOM 2167 C CA . ILE B 1 117 ? -0.03 -6.82 -7.301 1 98.75 117 ILE B CA 1
ATOM 2168 C C . ILE B 1 117 ? 1.126 -5.855 -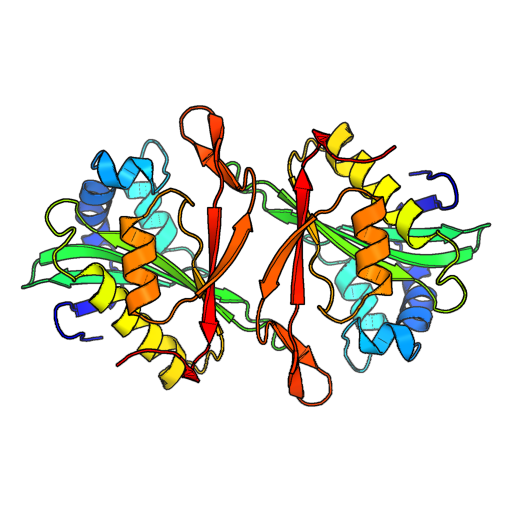7.559 1 98.75 117 ILE B C 1
ATOM 2170 O O . ILE B 1 117 ? 0.942 -4.809 -8.18 1 98.75 117 ILE B O 1
ATOM 2174 N N . ASP B 1 118 ? 2.316 -6.164 -7.082 1 98.25 118 ASP B N 1
ATOM 2175 C CA . ASP B 1 118 ? 3.414 -5.203 -7.148 1 98.25 118 ASP B CA 1
ATOM 2176 C C . ASP B 1 118 ? 4.73 -5.898 -7.484 1 98.25 118 ASP B C 1
ATOM 2178 O O . ASP B 1 118 ? 5.68 -5.852 -6.699 1 98.25 118 ASP B O 1
ATOM 2182 N N . PRO B 1 119 ? 4.887 -6.379 -8.734 1 97.94 119 PRO B N 1
ATOM 2183 C CA . PRO B 1 119 ? 6.152 -6.98 -9.172 1 97.94 119 PRO B CA 1
ATOM 2184 C C . PRO B 1 119 ? 7.297 -5.969 -9.227 1 97.94 119 PRO B C 1
ATOM 2186 O O . PRO B 1 119 ? 7.055 -4.762 -9.281 1 97.94 119 PRO B O 1
ATOM 2189 N N . ALA B 1 120 ? 8.539 -6.598 -9.203 1 97.19 120 ALA B N 1
ATOM 2190 C CA . ALA B 1 120 ? 9.672 -5.758 -9.586 1 97.19 120 ALA B CA 1
ATOM 2191 C C . ALA B 1 120 ? 9.43 -5.102 -10.938 1 97.19 120 ALA B C 1
ATOM 2193 O O . ALA B 1 120 ? 8.906 -5.738 -11.859 1 97.19 120 ALA B O 1
ATOM 2194 N N . ALA B 1 121 ? 9.836 -3.832 -11.062 1 98.12 121 ALA B N 1
ATOM 2195 C CA . ALA B 1 121 ? 9.539 -3.059 -12.266 1 98.12 121 ALA B CA 1
ATOM 2196 C C . ALA B 1 121 ? 10.211 -3.67 -13.492 1 98.12 121 ALA B C 1
ATOM 2198 O O . ALA B 1 121 ? 9.758 -3.467 -14.625 1 98.12 121 ALA B O 1
ATOM 2199 N N . ASP B 1 122 ? 11.242 -4.398 -13.281 1 96.88 122 ASP B N 1
ATOM 2200 C CA . ASP B 1 122 ? 11.992 -4.965 -14.406 1 96.88 122 ASP B CA 1
ATOM 2201 C C . ASP B 1 122 ? 11.594 -6.418 -14.648 1 96.88 122 ASP B C 1
ATOM 2203 O O . ASP B 1 122 ? 12.203 -7.102 -15.477 1 96.88 122 ASP B O 1
ATOM 2207 N N . ASN B 1 123 ? 10.641 -6.953 -13.883 1 96 123 ASN B N 1
ATOM 2208 C CA . ASN B 1 123 ? 10.164 -8.32 -14.07 1 96 123 ASN B CA 1
ATOM 2209 C C . ASN B 1 123 ? 9.133 -8.406 -15.188 1 96 123 ASN B C 1
ATOM 2211 O O . ASN B 1 123 ? 7.961 -8.68 -14.938 1 96 123 ASN B O 1
ATOM 2215 N N . THR B 1 124 ? 9.617 -8.273 -16.406 1 96.31 124 THR B N 1
ATOM 2216 C CA . THR B 1 124 ? 8.758 -8.156 -17.578 1 96.31 124 THR B CA 1
ATOM 2217 C C . THR B 1 124 ? 7.902 -9.406 -17.75 1 96.31 124 THR B C 1
ATOM 2219 O O . THR B 1 124 ? 6.742 -9.32 -18.156 1 96.31 124 THR B O 1
ATOM 2222 N N . ALA B 1 125 ? 8.484 -10.547 -17.438 1 94.31 125 ALA B N 1
ATOM 2223 C CA . ALA B 1 125 ? 7.746 -11.797 -17.578 1 94.31 125 ALA B CA 1
ATOM 2224 C C . ALA B 1 125 ? 6.527 -11.82 -16.656 1 94.31 125 ALA B C 1
ATOM 2226 O O . ALA B 1 125 ? 5.422 -12.148 -17.094 1 94.31 125 ALA B O 1
ATOM 2227 N N . ALA B 1 126 ? 6.695 -11.484 -15.422 1 96.25 126 ALA B N 1
ATOM 2228 C CA . ALA B 1 126 ? 5.594 -11.43 -14.469 1 96.25 126 ALA B CA 1
ATOM 2229 C C . ALA B 1 126 ? 4.562 -10.383 -14.875 1 96.25 126 ALA B C 1
ATOM 2231 O O . ALA B 1 126 ? 3.357 -10.625 -14.812 1 96.25 126 ALA B O 1
ATOM 2232 N N . ILE B 1 127 ? 5.016 -9.227 -15.281 1 98.12 127 ILE B N 1
ATOM 2233 C CA . ILE B 1 127 ? 4.152 -8.117 -15.672 1 98.12 127 ILE B CA 1
ATOM 2234 C C . ILE B 1 127 ? 3.252 -8.547 -16.828 1 98.12 127 ILE B C 1
ATOM 2236 O O . ILE B 1 127 ? 2.043 -8.305 -16.797 1 98.12 127 ILE B O 1
ATOM 2240 N N . ARG B 1 128 ? 3.846 -9.156 -17.812 1 97.44 128 ARG B N 1
ATOM 2241 C CA . ARG B 1 128 ? 3.062 -9.648 -18.938 1 97.44 128 ARG B CA 1
ATOM 2242 C C . ARG B 1 128 ? 2.006 -10.641 -18.484 1 97.44 128 ARG B C 1
ATOM 2244 O O . ARG B 1 128 ? 0.876 -10.633 -18.969 1 97.44 128 ARG B O 1
ATOM 2251 N N . CYS B 1 129 ? 2.408 -11.516 -17.641 1 97.38 129 CYS B N 1
ATOM 2252 C CA . CYS B 1 129 ? 1.497 -12.484 -17.031 1 97.38 129 CYS B CA 1
ATOM 2253 C C . CYS B 1 129 ? 0.309 -11.789 -16.391 1 97.38 129 CYS B C 1
ATOM 2255 O O . CYS B 1 129 ? -0.842 -12.148 -16.625 1 97.38 129 CYS B O 1
ATOM 2257 N N . TYR B 1 130 ? 0.505 -10.805 -15.602 1 98.62 130 TYR B N 1
ATOM 2258 C CA . TYR B 1 130 ? -0.535 -10.094 -14.867 1 98.62 130 TYR B CA 1
ATOM 2259 C C . TYR B 1 130 ? -1.42 -9.289 -15.812 1 98.62 130 TYR B C 1
ATOM 2261 O O . TYR B 1 130 ? -2.633 -9.203 -15.609 1 98.62 130 TYR B O 1
ATOM 2269 N N . GLU B 1 131 ? -0.787 -8.695 -16.812 1 98.62 131 GLU B N 1
ATOM 2270 C CA . GLU B 1 131 ? -1.546 -7.957 -17.812 1 98.62 131 GLU B CA 1
ATOM 2271 C C . GLU B 1 131 ? -2.533 -8.867 -18.547 1 98.62 131 GLU B C 1
ATOM 2273 O O . GLU B 1 131 ? -3.658 -8.461 -18.844 1 98.62 131 GLU B O 1
ATOM 2278 N N . LYS B 1 132 ? -2.115 -10.062 -18.812 1 98.31 132 LYS B N 1
ATOM 2279 C CA . LYS B 1 132 ? -2.984 -11.031 -19.484 1 98.31 132 LYS B CA 1
ATOM 2280 C C . LYS B 1 132 ? -4.219 -11.328 -18.641 1 98.31 132 LYS B C 1
ATOM 2282 O O . LYS B 1 132 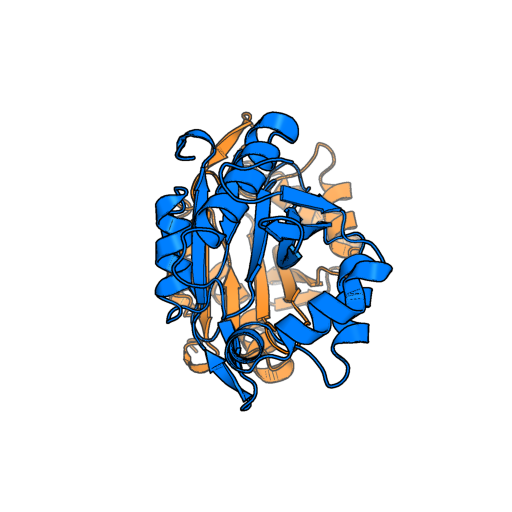? -5.277 -11.672 -19.172 1 98.31 132 LYS B O 1
ATOM 2287 N N . VAL B 1 133 ? -4.09 -11.258 -17.375 1 98.62 133 VAL B N 1
ATOM 2288 C CA . VAL B 1 133 ? -5.191 -11.547 -16.469 1 98.62 133 VAL B CA 1
ATOM 2289 C C . VAL B 1 133 ? -6.133 -10.344 -16.391 1 98.62 133 VAL B C 1
ATOM 2291 O O . VAL B 1 133 ? -7.32 -10.5 -16.094 1 98.62 133 VAL B O 1
ATOM 2294 N N . GLY B 1 134 ? -5.629 -9.141 -16.625 1 98.81 134 GLY B N 1
ATOM 2295 C CA . GLY B 1 134 ? -6.457 -7.941 -16.609 1 98.81 134 GLY B CA 1
ATOM 2296 C C . GLY B 1 134 ? -5.875 -6.828 -15.766 1 98.81 134 GLY B C 1
ATOM 2297 O O . GLY B 1 134 ? -6.426 -5.723 -15.727 1 98.81 134 GLY B O 1
ATOM 2298 N N . PHE B 1 135 ? -4.758 -7.105 -15.109 1 98.88 135 PHE B N 1
ATOM 2299 C CA . PHE B 1 135 ? -4.109 -6.066 -14.312 1 98.88 135 PHE B CA 1
ATOM 2300 C C . PHE B 1 135 ? -3.59 -4.949 -15.211 1 98.88 135 PHE B C 1
ATOM 2302 O O . PHE B 1 135 ? -3.082 -5.211 -16.312 1 98.88 135 PHE B O 1
ATOM 2309 N N . ARG B 1 136 ? -3.656 -3.699 -14.672 1 98.81 136 ARG B N 1
ATOM 2310 C CA . ARG B 1 136 ? -3.148 -2.516 -15.359 1 98.81 136 ARG B CA 1
ATOM 2311 C C . ARG B 1 136 ? -2.135 -1.772 -14.492 1 98.81 136 ARG B C 1
ATOM 2313 O O . ARG B 1 136 ? -2.256 -1.749 -13.266 1 98.81 136 ARG B O 1
ATOM 2320 N N . PRO B 1 137 ? -1.144 -1.153 -15.164 1 98.75 137 PRO B N 1
ATOM 2321 C CA . PRO B 1 137 ? -0.175 -0.384 -14.375 1 98.75 137 PRO B CA 1
ATOM 2322 C C . PRO B 1 137 ? -0.802 0.827 -13.688 1 98.75 137 PRO B C 1
ATOM 2324 O O . PRO B 1 137 ? -1.571 1.565 -14.312 1 98.75 137 PRO B O 1
ATOM 2327 N N . VAL B 1 138 ? -0.555 0.972 -12.484 1 98.81 138 VAL B N 1
ATOM 2328 C CA . VAL B 1 138 ? -0.836 2.199 -11.742 1 98.81 138 VAL B CA 1
ATOM 2329 C C . VAL B 1 138 ? 0.334 3.17 -11.883 1 98.81 138 VAL B C 1
ATOM 2331 O O . VAL B 1 138 ? 0.159 4.293 -12.359 1 98.81 138 VAL B O 1
ATOM 2334 N N . GLY B 1 139 ? 1.496 2.621 -11.438 1 98.81 139 GLY B N 1
ATOM 2335 C CA . GLY B 1 139 ? 2.703 3.416 -11.594 1 98.81 139 GLY B CA 1
ATOM 2336 C C . GLY B 1 139 ? 3.906 2.822 -10.891 1 98.81 139 GLY B C 1
ATOM 2337 O O . GLY B 1 139 ? 3.777 1.849 -10.141 1 98.81 139 GLY B O 1
ATOM 2338 N N . ILE B 1 140 ? 5.07 3.477 -11.195 1 98.88 140 ILE B N 1
ATOM 2339 C CA . ILE B 1 140 ? 6.336 3.004 -10.648 1 98.88 140 ILE B CA 1
ATOM 2340 C C . ILE B 1 140 ? 6.512 3.531 -9.227 1 98.88 140 ILE B C 1
ATOM 2342 O O . ILE B 1 140 ? 6.461 4.742 -9 1 98.88 140 ILE B O 1
ATOM 2346 N N . MET B 1 141 ? 6.633 2.67 -8.289 1 98.81 141 MET B N 1
ATOM 2347 C CA . MET B 1 141 ? 7.062 2.994 -6.938 1 98.81 141 MET B CA 1
ATOM 2348 C C . MET B 1 141 ? 8.586 3.008 -6.836 1 98.81 141 MET B C 1
ATOM 2350 O O . MET B 1 141 ? 9.227 1.956 -6.875 1 98.81 141 MET B O 1
ATOM 2354 N N . ARG B 1 142 ? 9.195 4.148 -6.699 1 98.75 142 ARG B N 1
ATOM 2355 C CA . ARG B 1 142 ? 10.648 4.312 -6.758 1 98.75 142 ARG B CA 1
ATOM 2356 C C . ARG B 1 142 ? 11.305 3.818 -5.473 1 98.75 142 ARG B C 1
ATOM 2358 O O . ARG B 1 142 ? 10.797 4.059 -4.379 1 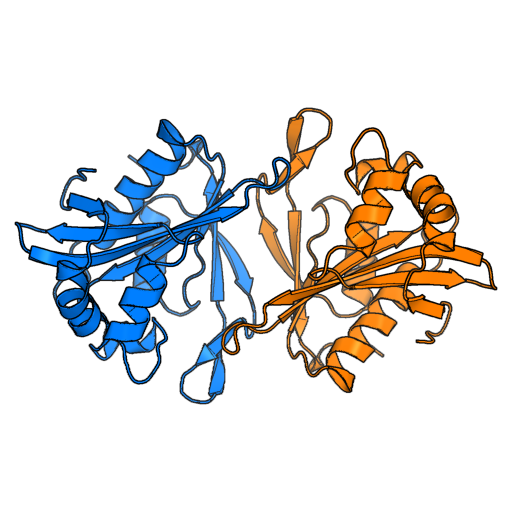98.75 142 ARG B O 1
ATOM 2365 N N . GLN B 1 143 ? 12.461 3.096 -5.629 1 98.44 143 GLN B N 1
ATOM 2366 C CA . GLN B 1 143 ? 13.219 2.574 -4.496 1 98.44 143 GLN B CA 1
ATOM 2367 C C . GLN B 1 143 ? 12.305 1.844 -3.514 1 98.44 143 GLN B C 1
ATOM 2369 O O . GLN B 1 143 ? 12.367 2.084 -2.307 1 98.44 143 GLN B O 1
ATOM 2374 N N . TYR B 1 144 ? 11.531 0.959 -4.059 1 98.31 144 TYR B N 1
ATOM 2375 C CA . TYR B 1 144 ? 10.445 0.315 -3.328 1 98.31 144 TYR B CA 1
ATOM 2376 C C . TYR B 1 144 ? 10.961 -0.881 -2.535 1 98.31 144 TYR B C 1
ATOM 2378 O O . TYR B 1 144 ? 10.57 -1.08 -1.382 1 98.31 144 TYR B O 1
ATOM 2386 N N . GLU B 1 145 ? 11.734 -1.647 -3.07 1 96.75 145 GLU B N 1
ATOM 2387 C CA . GLU B 1 145 ? 12.18 -2.912 -2.488 1 96.75 145 GLU B CA 1
ATOM 2388 C C . GLU B 1 145 ? 13.695 -2.992 -2.432 1 96.75 145 GLU B C 1
ATOM 2390 O O . GLU B 1 145 ? 14.375 -2.715 -3.422 1 96.75 145 GLU B O 1
ATOM 2395 N N . ARG B 1 146 ? 14.195 -3.471 -1.306 1 94.31 146 ARG B N 1
ATOM 2396 C CA . ARG B 1 146 ? 15.641 -3.635 -1.156 1 94.31 146 ARG B CA 1
ATOM 2397 C C . ARG B 1 146 ? 16.094 -5 -1.67 1 94.31 146 ARG B C 1
ATOM 2399 O O . ARG B 1 146 ? 15.531 -6.027 -1.281 1 94.31 146 ARG B O 1
ATOM 2406 N N . GLY B 1 147 ? 17.125 -4.996 -2.5 1 90.5 147 GLY B N 1
ATOM 2407 C CA . GLY B 1 147 ? 17.703 -6.234 -3.006 1 90.5 147 GLY B CA 1
ATOM 2408 C C . GLY B 1 147 ? 18.688 -6.875 -2.049 1 90.5 147 GLY B C 1
ATOM 2409 O O . GLY B 1 147 ? 19.031 -6.285 -1.019 1 90.5 147 GLY B O 1
ATOM 2410 N N . PRO B 1 148 ? 19.078 -8.078 -2.393 1 84.44 148 PRO B N 1
ATOM 2411 C CA . PRO B 1 148 ? 20.047 -8.789 -1.546 1 84.44 148 PRO B CA 1
ATOM 2412 C C . PRO B 1 148 ? 21.344 -8.023 -1.356 1 84.44 148 PRO B C 1
ATOM 2414 O O . PRO B 1 148 ? 22.031 -8.188 -0.337 1 84.44 148 PRO B O 1
ATOM 2417 N N . ASP B 1 149 ? 21.656 -7.207 -2.324 1 87.75 149 ASP B N 1
ATOM 2418 C CA . ASP B 1 149 ? 22.906 -6.457 -2.25 1 87.75 149 ASP B CA 1
ATOM 2419 C C . ASP B 1 149 ? 22.719 -5.164 -1.46 1 87.75 149 ASP B C 1
ATOM 2421 O O . ASP B 1 149 ? 23.656 -4.359 -1.356 1 87.75 149 ASP B O 1
ATOM 2425 N N . GLY B 1 150 ? 21.562 -4.918 -1.02 1 90.5 150 GLY B N 1
ATOM 2426 C CA . GLY B 1 150 ? 21.297 -3.76 -0.178 1 90.5 150 GLY B CA 1
ATOM 2427 C C . GLY B 1 150 ? 20.797 -2.557 -0.955 1 90.5 150 GLY B C 1
ATOM 2428 O O . GLY B 1 150 ? 20.375 -1.558 -0.364 1 90.5 150 GLY B O 1
ATOM 2429 N N . THR B 1 151 ? 20.797 -2.723 -2.268 1 94.25 151 THR B N 1
ATOM 2430 C CA . THR B 1 151 ? 20.359 -1.597 -3.078 1 94.25 151 THR B CA 1
ATOM 2431 C C . THR B 1 151 ? 18.828 -1.606 -3.225 1 94.25 151 THR B C 1
ATOM 2433 O O . THR B 1 151 ? 18.203 -2.666 -3.174 1 94.25 151 THR B O 1
ATOM 2436 N N . TRP B 1 152 ? 18.312 -0.43 -3.42 1 96.25 152 TRP B N 1
ATOM 2437 C CA . TRP B 1 152 ? 16.875 -0.277 -3.578 1 96.25 152 TRP B CA 1
ATOM 2438 C C . TRP B 1 152 ? 16.484 -0.328 -5.051 1 96.25 152 TRP B C 1
ATOM 2440 O O . TRP B 1 152 ? 17.156 0.251 -5.902 1 96.25 152 TRP B O 1
ATOM 2450 N N . HIS B 1 153 ? 15.359 -1.021 -5.273 1 97.31 153 HIS B N 1
ATOM 2451 C CA . HIS B 1 153 ? 14.859 -1.19 -6.633 1 97.31 153 HIS B CA 1
ATOM 2452 C C . HIS B 1 153 ? 13.406 -0.752 -6.75 1 97.31 153 HIS B C 1
ATOM 2454 O O . HIS B 1 153 ? 12.656 -0.803 -5.77 1 97.31 153 HIS B O 1
ATOM 2460 N N . ASP B 1 154 ? 13.086 -0.398 -7.984 1 98.5 154 ASP B N 1
ATOM 2461 C CA . ASP B 1 154 ? 11.734 0.072 -8.258 1 98.5 154 ASP B CA 1
ATOM 2462 C C . ASP B 1 154 ? 10.75 -1.094 -8.328 1 98.5 154 ASP B C 1
ATOM 2464 O O . ASP B 1 154 ? 11.109 -2.191 -8.758 1 98.5 154 ASP B O 1
ATOM 2468 N N . GLY B 1 155 ? 9.531 -0.879 -7.855 1 98.38 155 GLY B N 1
ATOM 2469 C CA . GLY B 1 155 ? 8.391 -1.755 -8.062 1 98.38 155 GLY B CA 1
ATOM 2470 C C . GLY B 1 155 ? 7.32 -1.146 -8.945 1 98.38 155 GLY B C 1
ATOM 2471 O O . GLY B 1 155 ? 7.234 0.076 -9.078 1 98.38 155 GLY B O 1
ATOM 2472 N N . LEU B 1 156 ? 6.613 -1.969 -9.586 1 98.88 156 LEU B N 1
ATOM 2473 C CA . LEU B 1 156 ? 5.449 -1.536 -10.352 1 98.88 156 LEU B CA 1
ATOM 2474 C C . LEU B 1 156 ? 4.16 -1.899 -9.617 1 98.88 156 LEU B C 1
ATOM 2476 O O . LEU B 1 156 ? 3.885 -3.078 -9.383 1 98.88 156 LEU B O 1
ATOM 2480 N N . LEU B 1 157 ? 3.424 -0.894 -9.234 1 98.88 157 LEU B N 1
ATOM 2481 C CA . LEU B 1 157 ? 2.086 -1.172 -8.719 1 98.88 157 LEU B CA 1
ATOM 2482 C C . LEU B 1 157 ? 1.097 -1.378 -9.859 1 98.88 157 LEU B C 1
ATOM 2484 O O . LEU B 1 157 ? 1.074 -0.6 -10.812 1 98.88 157 LEU B O 1
ATOM 2488 N N . MET B 1 158 ? 0.352 -2.461 -9.75 1 98.94 158 MET B N 1
ATOM 2489 C CA . MET B 1 158 ? -0.728 -2.744 -10.695 1 98.94 158 MET B CA 1
ATOM 2490 C C . MET B 1 158 ? -2.033 -3.027 -9.953 1 98.94 158 MET B C 1
ATOM 2492 O O . MET B 1 158 ? -2.018 -3.469 -8.805 1 98.94 158 MET B O 1
ATOM 2496 N N . ASP B 1 159 ? -3.066 -2.736 -10.641 1 98.81 159 ASP B N 1
ATOM 2497 C CA . ASP B 1 159 ? -4.352 -3.086 -10.047 1 98.81 159 ASP B CA 1
ATOM 2498 C C . ASP B 1 159 ? -5.297 -3.68 -11.086 1 98.81 159 ASP B C 1
ATOM 2500 O O . ASP B 1 159 ? -5.016 -3.625 -12.289 1 98.81 159 ASP B O 1
ATOM 2504 N N . LEU B 1 160 ? -6.289 -4.391 -10.68 1 98.88 160 LEU B N 1
ATOM 2505 C CA . LEU B 1 160 ? -7.34 -5.035 -11.461 1 98.88 160 LEU B CA 1
ATOM 2506 C C . LEU B 1 160 ? -8.711 -4.797 -10.836 1 98.88 160 LEU B C 1
ATOM 2508 O O . LEU B 1 160 ? -8.93 -5.141 -9.672 1 98.88 160 LEU B O 1
ATOM 2512 N N . LEU B 1 161 ? -9.609 -4.102 -11.562 1 98.81 161 LEU B N 1
ATOM 2513 C CA . LEU B 1 161 ? -11.008 -4.02 -11.148 1 98.81 161 LEU B CA 1
ATOM 2514 C C . LEU B 1 161 ? -11.781 -5.25 -11.609 1 98.81 161 LEU B C 1
ATOM 2516 O O . LEU B 1 161 ? -11.555 -5.762 -12.711 1 98.81 161 LEU B O 1
ATOM 2520 N N . ALA B 1 162 ? -12.742 -5.668 -10.82 1 98.31 162 ALA B N 1
ATOM 2521 C CA . ALA B 1 162 ? -13.492 -6.906 -11.031 1 98.31 162 ALA B CA 1
ATOM 2522 C C . ALA B 1 162 ? -14 -7.004 -12.461 1 98.31 162 ALA B C 1
ATOM 2524 O O . ALA B 1 162 ? -13.93 -8.062 -13.086 1 98.31 162 ALA B O 1
ATOM 2525 N N . ALA B 1 163 ? -14.469 -5.941 -13.016 1 97.62 163 ALA B N 1
ATOM 2526 C CA . ALA B 1 163 ? -15.086 -5.926 -14.344 1 97.62 163 ALA B CA 1
ATOM 2527 C C . ALA B 1 163 ? -14.031 -6.125 -15.43 1 97.62 163 ALA B C 1
ATOM 2529 O O . ALA B 1 163 ? -14.375 -6.391 -16.594 1 97.62 163 ALA B O 1
ATOM 2530 N N . GLU B 1 164 ? -12.781 -6.082 -15.133 1 98.19 164 GLU B N 1
ATOM 2531 C CA . GLU B 1 164 ? -11.695 -6.141 -16.109 1 98.19 164 GLU B CA 1
ATOM 2532 C C . GLU B 1 164 ? -11.055 -7.527 -16.141 1 98.19 164 GLU B C 1
ATOM 2534 O O . GLU B 1 164 ? -10.18 -7.797 -16.969 1 98.19 164 GLU B O 1
ATOM 2539 N N . LEU B 1 165 ? -11.453 -8.398 -15.188 1 97.94 165 LEU B N 1
ATOM 2540 C CA . LEU B 1 165 ? -10.898 -9.742 -15.125 1 97.94 165 LEU B CA 1
ATOM 2541 C C . LEU B 1 165 ? -11.156 -10.492 -16.438 1 97.94 165 LEU B C 1
ATOM 2543 O O . LEU B 1 165 ? -12.305 -10.617 -16.859 1 97.94 165 LEU B O 1
ATOM 2547 N N . THR B 1 166 ? -10.086 -10.93 -17.047 1 94.94 166 THR B N 1
ATOM 2548 C CA . THR B 1 166 ? -10.203 -11.641 -18.328 1 94.94 166 THR B CA 1
ATOM 2549 C C . THR B 1 166 ? -10.617 -13.086 -18.094 1 94.94 166 THR B C 1
ATOM 2551 O O . THR B 1 166 ? -10.195 -13.711 -17.109 1 94.94 166 THR B O 1
ATOM 2554 N N . PRO B 1 167 ? -11.352 -13.648 -19.047 1 89.88 167 PRO B N 1
ATOM 2555 C CA . PRO B 1 167 ? -11.797 -15.039 -18.906 1 89.88 167 PRO B CA 1
ATOM 2556 C C . PRO B 1 167 ? -10.656 -16.047 -19.047 1 89.88 167 PRO B C 1
ATOM 2558 O O . PRO B 1 167 ? -9.656 -15.758 -19.703 1 89.88 167 PRO B O 1
#

InterPro domains:
  IPR000182 GNAT domain [PF00583] (36-135)
  IPR000182 GNAT domain [PS51186] (6-163)
  IPR016181 Acyl-CoA N-acyltransferase [SSF55729] (5-164)
  IPR050832 Bacterial Acetyltransferase [PTHR43877] (7-143)

Nearest PDB structures (foldseek):
  8gxk-assembly2_C  TM=8.597E-01  e=3.885E-14  Pseudomonas jinjuensis
  8gxf-assembly2_C  TM=8.527E-01  e=1.587E-13  Pseudomonas flexibilis
  6c37-assembly1_A  TM=8.482E-01  e=1.015E-12  Mycolicibacterium smegmatis MC2 155
  3fbu-assembly2_A  TM=8.406E-01  e=8.378E-12  Bacillus anthracis str. Sterne
  3fbu-assembly2_B-2  TM=7.708E-01  e=1.589E-11  Bacillus anthracis str. Sterne

Foldseek 3Di:
DDFPFKDWAFDDLVCLVVQLVQCPDPVNCQFDPDDPDSSVVSVCQSVDPQKTKIFIDGPRDGFWIKIKGWDDPPVRTEMEIDIDGRPVCQPVLSLLRVVLVVLCCCCPVVNGQKYKYKGFPPPVSNVVSVVVQQKDWPDKDQQPDAGPVRGGGIITMIMHGSVRGDD/DDFPFKDWAFDDLVCLVVQLVQCPPPVNCQFDPDDPDSSVVSVCQSPDPQKTKIFIDGPRDGFWIKIKGWDDPPVRTEMEIDIDGRPVCQPVLSLLRVVLVVLCCCCPVVNGQKYKYKGFPPPVSNVVSVVVQQKDWPDKDQQPDAGPVRGGGIITMIMHGSVRGDD

pLDDT: mean 96.5, std 3.54, range [76.56, 98.94]

Radius of gyration: 21.69 Å; Cα contacts (8 Å, |Δi|>4): 663; chains: 2; bounding box: 45×64×46 Å

Secondary structure (DSSP, 8-state):
-B-SS-EEEE--GGGHHHHHHHHTSHHHHTTS---S-HHHHHHHHHH-TT-EEEEEEETTEEEEEEEEEEE--GGG-EEEEEEEE-GGGTTSSHHHHHHHHHHHIIIIIT--SEEEE--BTT-HHHHHHHHHHT-EEEEEEEEEEE-TTS-EEEEEEEEEEGGG---/-B-SS-EEEE--GGGHHHHHHHHTSHHHHTTS---S-HHHHHHHHHH-TT-EEEEEEETTEEEEEEEEEEE--GGG-EEEEEEEE-GGGTTSSHHHHHHHHHHHIIIIIT--SEEEE--BTT-HHHHHHHHHHT-EEEEEEEEEEE-TTS-EEEEEEEEEEGGG---

Organism: Streptomyces collinus (strain DSM 40733 / Tue 365) (NCBI:txid1214242)

Solvent-accessible surface area (backbone atoms only — not comparable to full-atom values): 17677 Å² total; per-residue (Å²): 90,77,41,93,67,34,36,40,41,77,58,50,79,86,46,28,62,62,48,23,55,41,45,64,34,68,78,37,36,74,75,45,82,75,66,92,51,41,44,59,48,48,47,50,48,60,65,32,87,69,36,51,46,24,33,29,26,44,93,89,34,82,42,32,40,37,35,37,36,67,46,77,57,80,46,52,48,30,34,36,53,49,73,53,59,31,76,89,52,60,94,68,57,51,65,34,34,49,52,38,43,50,50,48,44,42,30,70,76,67,61,37,56,34,38,36,38,62,51,54,58,81,41,57,70,59,51,52,33,41,42,67,31,35,36,41,81,35,29,60,39,74,61,42,37,45,43,96,86,67,47,63,34,46,22,28,38,27,36,29,48,53,91,48,59,48,132,88,76,40,94,68,35,36,42,40,77,58,51,78,87,46,29,61,63,48,24,54,42,45,63,35,69,77,38,36,74,75,46,80,75,67,92,49,40,47,59,49,47,46,49,48,60,66,32,88,69,37,49,46,24,32,30,27,45,94,90,34,83,43,32,39,38,34,36,36,68,46,76,56,80,46,52,46,28,33,37,51,50,74,52,58,30,76,90,52,60,94,68,56,52,64,34,34,47,51,37,43,50,50,48,44,41,32,70,76,68,60,38,57,34,39,36,39,62,52,54,58,82,41,56,70,61,51,53,33,41,41,67,32,34,37,40,81,34,27,60,40,74,61,40,37,48,44,96,84,68,48,63,34,44,22,28,37,27,36,30,47,54,91,46,58,48,131